Protein AF-A0A817LNI0-F1 (afdb_monomer_lite)

Secondary structure (DSSP, 8-state):
--SSSSTT-PBPTTT--BGGGGSHHHHHH---HHHHHHHHHHHHHTSS---HHHHHHHHHHHHHH-TT-GGG---PPPPPGGGS-HHHHHHHHHHHHHHHHHHHHHHHHHHHHHHSSS-------------------------S-------PPPPHHHHHHHHHHHHHHHHHTTS---------------------SS---------

Structure (mmCIF, N/CA/C/O backbone):
data_AF-A0A817LNI0-F1
#
_entry.id   AF-A0A817LNI0-F1
#
loop_
_atom_site.group_PDB
_atom_site.id
_atom_site.type_symbol
_atom_site.label_atom_id
_atom_site.label_alt_id
_atom_site.label_comp_id
_atom_site.label_asym_id
_atom_site.label_entity_id
_atom_site.label_seq_id
_atom_site.pdbx_PDB_ins_code
_atom_site.Cartn_x
_atom_site.Cartn_y
_atom_site.Cartn_z
_atom_site.occupancy
_atom_site.B_iso_or_equiv
_atom_site.auth_seq_id
_atom_site.auth_comp_id
_atom_site.auth_asym_id
_atom_site.auth_atom_id
_atom_site.pdbx_PDB_model_num
ATOM 1 N N . MET A 1 1 ? 37.918 -0.791 -27.742 1.00 42.22 1 MET A N 1
ATOM 2 C CA . MET A 1 1 ? 36.658 -0.099 -28.056 1.00 42.22 1 MET A CA 1
ATOM 3 C C . MET A 1 1 ? 35.613 -0.696 -27.128 1.00 42.22 1 MET A C 1
ATOM 5 O O . MET A 1 1 ? 35.350 -1.875 -27.287 1.00 42.22 1 MET A O 1
ATOM 9 N N . ASP A 1 2 ? 35.099 -0.073 -26.072 1.00 40.50 2 ASP A N 1
ATOM 10 C CA . ASP A 1 2 ? 35.194 1.297 -25.565 1.00 40.50 2 ASP A CA 1
ATOM 11 C C . ASP A 1 2 ? 34.887 1.264 -24.051 1.00 40.50 2 ASP A C 1
ATOM 13 O O . ASP A 1 2 ? 33.732 1.137 -23.662 1.00 40.50 2 ASP A O 1
ATOM 17 N N . ASP A 1 3 ? 35.902 1.396 -23.190 1.00 42.62 3 ASP A N 1
ATOM 18 C CA . ASP A 1 3 ? 35.734 1.505 -21.722 1.00 42.62 3 ASP A CA 1
ATOM 19 C C . ASP A 1 3 ? 35.534 2.967 -21.257 1.00 42.62 3 ASP A C 1
ATOM 21 O O . ASP A 1 3 ? 35.570 3.279 -20.068 1.00 42.62 3 ASP A O 1
ATOM 25 N N . ALA A 1 4 ? 35.330 3.901 -22.192 1.00 45.38 4 ALA A N 1
ATOM 26 C CA . ALA A 1 4 ? 35.325 5.340 -21.911 1.00 45.38 4 ALA A CA 1
ATOM 27 C C . ALA A 1 4 ? 33.930 5.938 -21.635 1.00 45.38 4 ALA A C 1
ATOM 29 O O . ALA A 1 4 ? 33.840 7.081 -21.191 1.00 45.38 4 ALA A O 1
ATOM 30 N N . THR A 1 5 ? 32.840 5.192 -21.845 1.00 51.12 5 THR A N 1
ATOM 31 C CA . THR A 1 5 ? 31.465 5.729 -21.726 1.00 51.12 5 THR A CA 1
ATOM 32 C C . THR A 1 5 ? 30.812 5.455 -20.361 1.00 51.12 5 THR A C 1
ATOM 34 O O . THR A 1 5 ? 29.686 5.877 -20.122 1.00 51.12 5 THR A O 1
ATOM 37 N N . ALA A 1 6 ? 31.502 4.779 -19.435 1.00 46.19 6 ALA A N 1
ATOM 38 C CA . ALA A 1 6 ? 30.959 4.449 -18.110 1.00 46.19 6 ALA A CA 1
ATOM 39 C C . ALA A 1 6 ? 31.168 5.554 -17.051 1.00 46.19 6 ALA A C 1
ATOM 41 O O . ALA A 1 6 ? 30.487 5.566 -16.031 1.00 46.19 6 ALA A O 1
ATOM 42 N N . ALA A 1 7 ? 32.084 6.501 -17.280 1.00 42.59 7 ALA A N 1
ATOM 43 C CA . ALA A 1 7 ? 32.492 7.485 -16.268 1.00 42.59 7 ALA A CA 1
ATOM 44 C C . ALA A 1 7 ? 31.661 8.787 -16.252 1.00 42.59 7 ALA A C 1
ATOM 46 O O . ALA A 1 7 ? 31.919 9.666 -15.432 1.00 42.59 7 ALA A O 1
ATOM 47 N N . LEU A 1 8 ? 30.661 8.917 -17.133 1.00 47.94 8 LEU A N 1
ATOM 48 C CA . LEU A 1 8 ? 29.756 10.075 -17.195 1.00 47.94 8 LEU A CA 1
ATOM 49 C C . LEU A 1 8 ? 28.280 9.676 -17.043 1.00 47.94 8 LEU A C 1
ATOM 51 O O . LEU A 1 8 ? 27.385 10.414 -17.443 1.00 47.94 8 LEU A O 1
ATOM 55 N N . ALA A 1 9 ? 28.000 8.499 -16.490 1.00 58.00 9 ALA A N 1
ATOM 56 C CA . ALA A 1 9 ? 26.651 8.156 -16.073 1.00 58.00 9 ALA A CA 1
ATOM 57 C C . ALA A 1 9 ? 26.515 8.584 -14.612 1.00 58.00 9 ALA A C 1
ATOM 59 O O . ALA A 1 9 ? 27.069 7.955 -13.718 1.00 58.00 9 ALA A O 1
ATOM 60 N N . GLY A 1 10 ? 25.828 9.696 -14.352 1.00 71.06 10 GLY A N 1
ATOM 61 C CA . GLY A 1 10 ? 25.371 9.961 -12.992 1.00 71.06 10 GLY A CA 1
ATOM 62 C C . GLY A 1 10 ? 24.452 8.813 -12.571 1.00 71.06 10 GLY A C 1
ATOM 63 O O . GLY A 1 10 ? 23.491 8.499 -13.273 1.00 71.06 10 GLY A O 1
ATOM 64 N N . ASN A 1 11 ? 24.774 8.147 -11.468 1.00 81.19 11 ASN A N 1
ATOM 65 C CA . ASN A 1 11 ? 23.886 7.179 -10.838 1.00 81.19 11 ASN A CA 1
ATOM 66 C C . ASN A 1 11 ? 23.094 7.876 -9.737 1.00 81.19 11 ASN A C 1
ATOM 68 O O . ASN A 1 11 ? 23.567 8.828 -9.109 1.00 81.19 11 ASN A O 1
ATOM 72 N N . THR A 1 12 ? 21.900 7.373 -9.466 1.00 82.69 12 THR A N 1
ATOM 73 C CA . THR A 1 12 ? 21.094 7.848 -8.345 1.00 82.69 12 THR A CA 1
ATOM 74 C C . THR A 1 12 ? 21.618 7.365 -6.999 1.00 82.69 12 THR A C 1
ATOM 76 O O . THR A 1 12 ? 22.241 6.305 -6.887 1.00 82.69 12 THR A O 1
ATOM 79 N N . LYS A 1 13 ? 21.391 8.147 -5.939 1.00 79.31 13 LYS A N 1
ATOM 80 C CA . LYS A 1 13 ? 21.993 7.873 -4.626 1.00 79.31 13 LYS A CA 1
ATOM 81 C C . LYS A 1 13 ? 21.326 6.706 -3.904 1.00 79.31 13 LYS A C 1
ATOM 83 O O . LYS A 1 13 ? 21.992 6.027 -3.127 1.00 79.31 13 LYS A O 1
ATOM 88 N N . LYS A 1 14 ? 20.023 6.486 -4.121 1.00 82.62 14 LYS A N 1
ATOM 89 C CA . LYS A 1 14 ? 19.237 5.498 -3.363 1.00 82.62 14 LYS A CA 1
ATOM 90 C C . LYS A 1 14 ? 19.334 4.095 -3.939 1.00 82.62 14 LYS A C 1
ATOM 92 O O . LYS A 1 14 ? 19.572 3.158 -3.181 1.00 82.62 14 LYS A O 1
ATOM 97 N N . TYR A 1 15 ? 19.143 3.942 -5.249 1.00 82.81 15 TYR A N 1
ATOM 98 C CA . TYR A 1 15 ? 19.118 2.622 -5.884 1.00 82.81 15 TYR A CA 1
ATOM 99 C C . TYR A 1 15 ? 20.258 2.388 -6.886 1.00 82.81 15 TYR A C 1
ATOM 101 O O . TYR A 1 15 ? 20.303 1.313 -7.481 1.00 82.81 15 TYR A O 1
ATOM 109 N N . ASN A 1 16 ? 21.193 3.339 -7.027 1.00 84.75 16 ASN A N 1
ATOM 110 C CA . ASN A 1 16 ? 22.334 3.273 -7.951 1.00 84.75 16 ASN A CA 1
ATOM 111 C C . ASN A 1 16 ? 21.906 3.023 -9.408 1.00 84.75 16 ASN A C 1
ATOM 113 O O . ASN A 1 16 ? 22.551 2.290 -10.152 1.00 84.75 16 ASN A O 1
ATOM 117 N N . ILE A 1 17 ? 20.797 3.625 -9.825 1.00 86.06 17 ILE A N 1
ATOM 118 C CA . ILE A 1 17 ? 20.263 3.439 -11.172 1.00 86.06 17 ILE A CA 1
ATOM 119 C C . ILE A 1 17 ? 20.964 4.432 -12.105 1.00 86.06 17 ILE A C 1
ATOM 121 O O . ILE A 1 17 ? 21.044 5.618 -11.768 1.00 86.06 17 ILE A O 1
ATOM 125 N N . PRO A 1 18 ? 21.490 3.985 -13.258 1.00 88.44 18 PRO A N 1
ATOM 126 C CA . PRO A 1 18 ? 22.044 4.889 -14.258 1.00 88.44 18 PRO A CA 1
ATOM 127 C C . PRO A 1 18 ? 20.983 5.859 -14.791 1.00 88.44 18 PRO A C 1
ATOM 129 O O . PRO A 1 18 ? 19.864 5.449 -15.100 1.00 88.44 18 PRO A O 1
ATOM 132 N N . LEU A 1 19 ? 21.346 7.130 -14.992 1.00 85.19 19 LEU A N 1
ATOM 133 C CA . LEU A 1 19 ? 20.453 8.141 -15.587 1.00 85.19 19 LEU A CA 1
ATOM 134 C C . LEU A 1 19 ? 19.869 7.727 -16.955 1.00 85.19 19 LEU A C 1
ATOM 136 O O . LEU A 1 19 ? 18.761 8.134 -17.292 1.00 85.19 19 LEU A O 1
ATOM 140 N N . SER A 1 20 ? 20.567 6.882 -17.718 1.00 86.62 20 SER A N 1
ATOM 141 C CA . SER A 1 20 ? 20.090 6.341 -19.000 1.00 86.62 20 SER A CA 1
ATOM 142 C C . SER A 1 20 ? 18.830 5.474 -18.873 1.00 86.62 20 SER A C 1
ATOM 144 O O . SER A 1 20 ? 18.058 5.368 -19.823 1.00 86.62 20 SER A O 1
ATOM 146 N N . HIS A 1 21 ? 18.575 4.875 -17.705 1.00 87.56 21 HIS A N 1
ATOM 147 C CA . HIS A 1 21 ? 17.385 4.046 -17.479 1.00 87.56 21 HIS A CA 1
ATOM 148 C C . HIS A 1 21 ? 16.114 4.883 -17.244 1.00 87.56 21 HIS A C 1
ATOM 150 O O . HIS A 1 21 ? 15.006 4.352 -17.267 1.00 87.56 21 HIS A O 1
ATOM 156 N N . PHE A 1 22 ? 16.250 6.203 -17.080 1.00 88.94 22 PHE A N 1
ATOM 157 C CA . PHE A 1 22 ? 15.125 7.138 -16.967 1.00 88.94 22 PHE A CA 1
ATOM 158 C C . PHE A 1 22 ? 14.648 7.657 -18.330 1.00 88.94 22 PHE A C 1
ATOM 160 O O . PHE A 1 22 ? 13.808 8.550 -18.409 1.00 88.94 22 PHE A O 1
ATOM 167 N N . GLU A 1 23 ? 15.153 7.107 -19.433 1.00 90.81 23 GLU A N 1
ATOM 168 C CA . GLU A 1 23 ? 14.670 7.451 -20.763 1.00 90.81 23 GLU A CA 1
ATOM 169 C C . GLU A 1 23 ? 13.357 6.732 -21.093 1.00 90.81 23 GLU A C 1
ATOM 171 O O . GLU A 1 23 ? 13.193 5.533 -20.871 1.00 90.81 23 GLU A O 1
ATOM 176 N N . HIS A 1 24 ? 12.437 7.445 -21.744 1.00 91.69 24 HIS A N 1
ATOM 177 C CA . HIS A 1 24 ? 11.140 6.915 -22.177 1.00 91.69 24 HIS A CA 1
ATOM 178 C C . HIS A 1 24 ? 11.255 5.602 -22.976 1.00 91.69 24 HIS A C 1
ATOM 180 O O . HIS A 1 24 ? 10.472 4.674 -22.786 1.00 91.69 24 HIS A O 1
ATOM 186 N N . LYS A 1 25 ? 12.263 5.502 -23.854 1.00 92.69 25 LYS A N 1
ATOM 187 C CA . LYS A 1 25 ? 12.522 4.305 -24.671 1.00 92.69 25 LYS A CA 1
ATOM 188 C C . LYS A 1 25 ? 12.953 3.105 -23.829 1.00 92.69 25 LY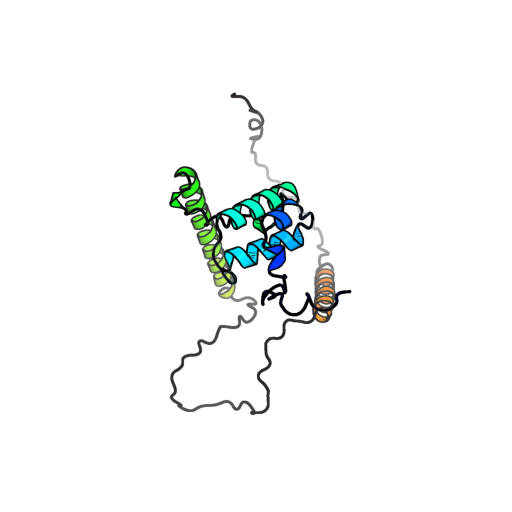S A C 1
ATOM 190 O O . LYS A 1 25 ? 12.598 1.976 -24.154 1.00 92.69 25 LYS A O 1
ATOM 195 N N . TYR A 1 26 ? 13.729 3.341 -22.774 1.00 92.19 26 TYR A N 1
ATOM 196 C CA . TYR A 1 26 ? 14.191 2.279 -21.891 1.00 92.19 26 TYR A CA 1
ATOM 197 C C . TYR A 1 26 ? 13.018 1.692 -21.106 1.00 92.19 26 TYR A C 1
ATOM 199 O O . TYR A 1 26 ? 12.810 0.482 -21.110 1.00 92.19 26 TYR A O 1
ATOM 207 N N . ILE A 1 27 ? 12.190 2.556 -20.519 1.00 92.50 27 ILE A N 1
ATOM 208 C CA . ILE A 1 27 ? 11.054 2.147 -19.686 1.00 92.50 27 ILE A CA 1
ATOM 209 C C . ILE A 1 27 ? 10.024 1.350 -20.499 1.00 92.50 27 ILE A C 1
ATOM 211 O O . ILE A 1 27 ? 9.525 0.336 -20.017 1.00 92.50 27 ILE A O 1
ATOM 215 N N . GLN A 1 28 ? 9.763 1.737 -21.754 1.00 91.12 28 GLN A N 1
ATOM 216 C CA . GLN A 1 28 ? 8.882 0.977 -22.652 1.00 91.12 28 GLN A CA 1
ATOM 217 C C . GLN A 1 28 ? 9.367 -0.459 -22.900 1.00 91.12 28 GLN A C 1
ATOM 219 O O . GLN A 1 28 ? 8.559 -1.385 -22.947 1.00 91.12 28 GLN A O 1
ATOM 224 N N . ASN A 1 29 ? 10.681 -0.649 -23.038 1.00 91.94 29 ASN A N 1
ATOM 225 C CA . ASN A 1 29 ? 11.283 -1.952 -23.330 1.00 91.94 29 ASN A CA 1
ATOM 226 C C . ASN A 1 29 ? 11.639 -2.751 -22.066 1.00 91.94 29 ASN A C 1
ATOM 228 O O . ASN A 1 29 ? 11.943 -3.942 -22.151 1.00 91.94 29 ASN A O 1
ATOM 232 N N . CYS A 1 30 ? 11.605 -2.124 -20.890 1.00 89.56 30 CYS A N 1
ATOM 233 C CA . CYS A 1 30 ? 11.948 -2.779 -19.639 1.00 89.56 30 CYS A CA 1
ATOM 234 C C . CYS A 1 30 ? 10.947 -3.906 -19.334 1.00 89.56 30 CYS A C 1
ATOM 236 O O . CYS A 1 30 ? 9.733 -3.777 -19.540 1.00 89.56 30 CYS A O 1
ATOM 238 N N . THR A 1 31 ? 11.477 -5.043 -18.881 1.00 90.69 31 THR A N 1
ATOM 239 C CA . THR A 1 31 ? 10.702 -6.237 -18.498 1.00 90.69 31 THR A CA 1
ATOM 240 C C . THR A 1 31 ? 10.896 -6.605 -17.025 1.00 90.69 31 THR A C 1
ATOM 242 O O . THR A 1 31 ? 10.170 -7.453 -16.508 1.00 90.69 31 THR A O 1
ATOM 245 N N . ASP A 1 32 ? 11.846 -5.972 -16.326 1.00 91.56 32 ASP A N 1
ATOM 246 C CA . ASP A 1 32 ? 12.063 -6.209 -14.902 1.00 91.56 32 ASP A CA 1
ATOM 247 C C . ASP A 1 32 ? 11.132 -5.325 -14.060 1.00 91.56 32 ASP A C 1
ATOM 249 O O . ASP A 1 32 ? 11.309 -4.113 -13.926 1.00 91.56 32 ASP A O 1
ATOM 253 N N . GLY A 1 33 ? 10.134 -5.956 -13.440 1.00 90.06 33 GLY A N 1
ATOM 254 C CA . GLY A 1 33 ? 9.201 -5.265 -12.556 1.00 90.06 33 GLY A CA 1
ATOM 255 C C . GLY A 1 33 ? 9.874 -4.643 -11.328 1.00 90.06 33 GLY A C 1
ATOM 256 O O . GLY A 1 33 ? 9.413 -3.612 -10.848 1.00 90.06 33 GLY A O 1
ATOM 257 N N . LYS A 1 34 ? 10.969 -5.219 -10.808 1.00 90.56 34 LYS A N 1
ATOM 258 C CA . LYS A 1 34 ? 11.659 -4.656 -9.631 1.00 90.56 34 LYS A CA 1
ATOM 259 C C . LYS A 1 34 ? 12.425 -3.389 -9.980 1.00 90.56 34 LYS A C 1
ATOM 261 O O . LYS A 1 34 ? 12.482 -2.472 -9.164 1.00 90.56 34 LYS A O 1
ATOM 266 N N . GLU A 1 35 ? 13.024 -3.348 -11.162 1.00 91.31 35 GLU A N 1
ATOM 267 C CA . GLU A 1 35 ? 13.730 -2.172 -11.653 1.00 91.31 35 GLU A CA 1
ATOM 268 C C . GLU A 1 35 ? 12.762 -1.008 -11.879 1.00 91.31 35 GLU A C 1
ATOM 270 O O . GLU A 1 35 ? 12.985 0.078 -11.346 1.00 91.31 35 GLU A O 1
ATOM 275 N N . LEU A 1 36 ? 11.631 -1.261 -12.543 1.00 92.88 36 LEU A N 1
ATOM 276 C CA . LEU A 1 36 ? 10.583 -0.258 -12.740 1.00 92.88 36 LEU A CA 1
ATOM 277 C C . LEU A 1 36 ? 10.044 0.302 -11.417 1.00 92.88 36 LEU A C 1
ATOM 279 O O . LEU A 1 36 ? 9.878 1.514 -11.285 1.00 92.88 36 LEU A O 1
ATOM 283 N N . GLU A 1 37 ? 9.827 -0.550 -10.406 1.00 92.50 37 GLU A N 1
ATOM 284 C CA . GLU A 1 37 ? 9.420 -0.097 -9.069 1.00 92.50 37 GLU A CA 1
ATOM 285 C C . GLU A 1 37 ? 10.450 0.857 -8.439 1.00 92.50 37 GLU A C 1
ATOM 287 O O . GLU A 1 37 ? 10.068 1.795 -7.736 1.00 92.50 37 GLU A O 1
ATOM 292 N N . ARG A 1 38 ? 11.752 0.638 -8.666 1.00 92.12 38 ARG A N 1
ATOM 293 C CA . ARG A 1 38 ? 12.805 1.526 -8.149 1.00 92.12 38 ARG A CA 1
ATOM 294 C C . ARG A 1 38 ? 12.870 2.835 -8.932 1.00 92.12 38 ARG A C 1
ATOM 296 O O . ARG A 1 38 ? 12.921 3.885 -8.299 1.00 92.12 38 ARG A O 1
ATOM 303 N N . ILE A 1 39 ? 12.789 2.774 -10.264 1.00 91.44 39 ILE A N 1
ATOM 304 C CA . ILE A 1 39 ? 12.729 3.955 -11.140 1.00 91.44 39 ILE A CA 1
ATOM 305 C C . ILE A 1 39 ? 11.571 4.860 -10.709 1.00 91.44 39 ILE A C 1
ATOM 307 O O . ILE A 1 39 ? 11.770 6.045 -10.450 1.00 91.44 39 ILE A O 1
ATOM 311 N N . TYR A 1 40 ? 10.374 4.297 -10.534 1.00 92.12 40 TYR A N 1
ATOM 312 C CA . TYR A 1 40 ? 9.200 5.059 -10.113 1.00 92.12 40 TYR A CA 1
ATOM 313 C C . TYR A 1 40 ? 9.371 5.709 -8.729 1.00 92.12 40 TYR A C 1
ATOM 315 O O . TYR A 1 40 ? 9.016 6.872 -8.535 1.00 92.12 40 TYR A O 1
ATOM 323 N N . LYS A 1 41 ? 9.978 5.003 -7.762 1.00 90.81 41 LYS A N 1
ATOM 324 C CA . LYS A 1 41 ? 10.278 5.573 -6.435 1.00 90.81 41 LYS A CA 1
ATOM 325 C C . LYS A 1 41 ? 11.249 6.747 -6.506 1.00 90.81 41 LYS A C 1
ATOM 327 O O . LYS A 1 41 ? 11.119 7.680 -5.714 1.00 90.81 41 LYS A O 1
ATOM 332 N N . GLU A 1 42 ? 12.222 6.710 -7.411 1.00 91.06 42 GLU A N 1
ATOM 333 C CA . GLU A 1 42 ? 13.154 7.826 -7.583 1.00 91.06 42 GLU A CA 1
ATOM 334 C C . GLU A 1 42 ? 12.495 9.025 -8.252 1.00 91.06 42 GLU A C 1
ATOM 336 O O . GLU A 1 42 ? 12.697 10.142 -7.767 1.00 91.06 42 GLU A O 1
ATOM 341 N N . LEU A 1 43 ? 11.633 8.788 -9.248 1.00 90.44 43 LEU A N 1
ATOM 342 C CA . LEU A 1 43 ? 10.816 9.829 -9.874 1.00 90.44 43 LEU A CA 1
ATOM 343 C C . LEU A 1 43 ? 9.915 10.537 -8.850 1.00 90.44 43 LEU A C 1
ATOM 345 O O . LEU A 1 43 ? 9.993 11.757 -8.733 1.00 90.44 43 LEU A O 1
ATOM 349 N N . ILE A 1 44 ? 9.165 9.796 -8.016 1.00 89.19 44 ILE A N 1
ATOM 350 C CA . ILE A 1 44 ? 8.352 10.405 -6.938 1.00 89.19 44 ILE A CA 1
ATOM 351 C C . ILE A 1 44 ? 9.224 11.178 -5.951 1.00 89.19 44 ILE A C 1
ATOM 353 O O . ILE A 1 44 ? 8.836 12.235 -5.456 1.00 89.19 44 ILE A O 1
ATOM 357 N N . SER A 1 45 ? 10.399 10.641 -5.618 1.00 87.62 45 SER A N 1
ATOM 358 C CA . SER A 1 45 ? 11.275 11.303 -4.655 1.00 87.62 45 SER A CA 1
ATOM 359 C C . SER A 1 45 ? 11.859 12.621 -5.169 1.00 87.62 45 SER A C 1
ATOM 361 O O . SER A 1 45 ? 12.434 13.363 -4.373 1.00 87.62 45 SER A O 1
ATOM 363 N N . GLY A 1 46 ? 11.717 12.907 -6.469 1.00 84.94 46 GLY A N 1
ATOM 364 C CA . GLY A 1 46 ? 12.144 14.153 -7.092 1.00 84.94 46 GLY A CA 1
ATOM 365 C C . GLY A 1 46 ? 13.659 14.341 -7.128 1.00 84.94 46 GLY A C 1
ATOM 366 O O . GLY A 1 46 ? 14.117 15.463 -7.317 1.00 84.94 46 GLY A O 1
ATOM 367 N N . GLU A 1 47 ? 14.452 13.276 -6.948 1.00 80.50 47 GLU A N 1
ATOM 368 C CA . GLU A 1 47 ? 15.921 13.365 -6.899 1.00 80.50 47 GLU A CA 1
ATOM 369 C C . GLU A 1 47 ? 16.518 13.841 -8.235 1.00 80.50 47 GLU A C 1
ATOM 371 O O . GLU A 1 47 ? 17.508 14.569 -8.247 1.00 80.50 47 GLU A O 1
ATOM 376 N N . ILE A 1 48 ? 15.884 13.468 -9.349 1.00 79.69 48 ILE A N 1
ATOM 377 C CA . ILE A 1 48 ? 16.291 13.823 -10.720 1.00 79.69 48 ILE A CA 1
ATOM 378 C C . ILE A 1 48 ? 15.454 15.005 -11.258 1.00 79.69 48 ILE A C 1
ATOM 380 O O . ILE A 1 48 ? 15.798 15.617 -12.266 1.00 79.69 48 ILE A O 1
ATOM 384 N N . GLY A 1 49 ? 14.359 15.348 -10.575 1.00 84.38 49 GLY A N 1
ATOM 385 C CA . GLY A 1 49 ? 13.320 16.268 -11.043 1.00 84.38 49 GLY A CA 1
ATOM 386 C C . GLY A 1 49 ? 11.950 15.591 -11.135 1.00 84.38 49 GLY A C 1
ATOM 387 O O . GLY A 1 49 ? 11.838 14.379 -10.965 1.00 84.38 49 GLY A O 1
ATOM 388 N N . SER A 1 50 ? 10.903 16.384 -11.378 1.00 86.19 50 SER A N 1
ATOM 389 C CA . SER A 1 50 ? 9.532 15.885 -11.551 1.00 86.19 50 SER A CA 1
ATOM 390 C C . SER A 1 50 ? 9.195 15.778 -13.035 1.00 86.19 50 SER A C 1
ATOM 392 O O . SER A 1 50 ? 9.304 16.757 -13.777 1.00 86.19 50 SER A O 1
ATOM 394 N N . PHE A 1 51 ? 8.782 14.584 -13.459 1.00 91.12 51 PHE A N 1
ATOM 395 C CA . PHE A 1 51 ? 8.470 14.271 -14.851 1.00 91.12 51 PHE A CA 1
ATOM 396 C C . PHE A 1 51 ? 7.145 13.500 -14.908 1.00 91.12 51 PHE A C 1
ATOM 398 O O . PHE A 1 51 ? 7.151 12.273 -15.027 1.00 91.12 51 PHE A O 1
ATOM 405 N N . PRO A 1 52 ? 5.991 14.192 -14.872 1.00 90.88 52 PRO A N 1
ATOM 406 C CA . PRO A 1 52 ? 4.692 13.537 -14.699 1.00 90.88 52 PRO A CA 1
ATOM 407 C C . PRO A 1 52 ? 4.356 12.554 -15.830 1.00 90.88 52 PRO A C 1
ATOM 409 O O . PRO A 1 52 ? 3.755 11.511 -15.588 1.00 90.88 52 PRO A O 1
ATOM 412 N N . ALA A 1 53 ? 4.788 12.836 -17.064 1.00 91.69 53 ALA A N 1
ATOM 413 C CA . ALA A 1 53 ? 4.589 11.930 -18.196 1.00 91.69 53 ALA A CA 1
ATOM 414 C C . ALA A 1 53 ? 5.388 10.619 -18.056 1.00 91.69 53 ALA A C 1
ATOM 416 O O . ALA A 1 53 ? 4.914 9.551 -18.434 1.00 91.69 53 ALA A O 1
ATOM 417 N N . LEU A 1 54 ? 6.597 10.692 -17.492 1.00 92.19 54 LEU A N 1
ATOM 418 C CA . LEU A 1 54 ? 7.460 9.530 -17.285 1.00 92.19 54 LEU A CA 1
ATOM 419 C C . LEU A 1 54 ? 6.990 8.693 -16.084 1.00 92.19 54 LEU A C 1
ATOM 421 O O . LEU A 1 54 ? 7.028 7.463 -16.117 1.00 92.19 54 LEU A O 1
ATOM 425 N N . GLU A 1 55 ? 6.489 9.359 -15.044 1.00 92.75 55 GLU A N 1
ATOM 426 C CA . GLU A 1 55 ? 5.838 8.731 -13.890 1.00 92.75 55 GLU A CA 1
ATOM 427 C C . GLU A 1 55 ? 4.584 7.941 -14.294 1.00 92.75 55 GLU A C 1
ATOM 429 O O . GLU A 1 55 ? 4.385 6.818 -13.840 1.00 92.75 55 GLU A O 1
ATOM 434 N N . GLN A 1 56 ? 3.751 8.487 -15.183 1.00 93.44 56 GLN A N 1
ATOM 435 C CA . GLN A 1 56 ? 2.578 7.772 -15.696 1.00 93.44 56 GLN A CA 1
ATOM 436 C C . GLN A 1 56 ? 2.976 6.564 -16.544 1.00 93.44 56 GLN A C 1
ATOM 438 O O . GLN A 1 56 ? 2.484 5.465 -16.309 1.00 93.44 56 GLN A O 1
ATOM 443 N N . LEU A 1 57 ? 3.934 6.731 -17.460 1.00 94.50 57 LEU A N 1
ATOM 444 C CA . LEU A 1 57 ? 4.398 5.624 -18.295 1.00 94.50 57 LEU A CA 1
ATOM 445 C C . LEU A 1 57 ? 4.987 4.482 -17.458 1.00 94.50 57 LEU A C 1
ATOM 447 O O . LEU A 1 57 ? 4.715 3.311 -17.720 1.00 94.50 57 LEU A O 1
ATOM 451 N N . THR A 1 58 ? 5.787 4.808 -16.439 1.00 93.56 58 THR A N 1
ATOM 452 C CA . THR A 1 58 ? 6.328 3.797 -15.518 1.00 93.56 58 THR A CA 1
ATOM 453 C C . THR A 1 58 ? 5.222 3.065 -14.766 1.00 93.56 58 THR A C 1
ATOM 455 O O . THR A 1 58 ?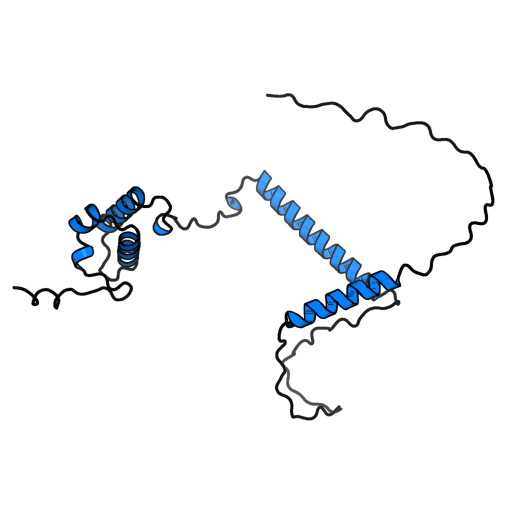 5.295 1.843 -14.658 1.00 93.56 58 THR A O 1
ATOM 458 N N . LEU A 1 59 ? 4.185 3.765 -14.295 1.00 92.75 59 LEU A N 1
ATOM 459 C CA . LEU A 1 59 ? 3.023 3.139 -13.658 1.00 92.75 59 LEU A CA 1
ATOM 460 C C . LEU A 1 59 ? 2.277 2.189 -14.595 1.00 92.75 59 LEU A C 1
ATOM 462 O O . LEU A 1 59 ? 2.041 1.044 -14.209 1.00 92.75 59 LEU A O 1
ATOM 466 N N . ASP A 1 60 ? 1.958 2.633 -15.811 1.00 93.69 60 ASP A N 1
ATOM 467 C CA . ASP A 1 60 ? 1.262 1.818 -16.812 1.00 93.69 60 ASP A CA 1
ATOM 468 C C . ASP A 1 60 ? 2.070 0.548 -17.118 1.00 93.69 60 ASP A C 1
ATOM 470 O O . ASP A 1 60 ? 1.550 -0.569 -17.117 1.00 93.69 60 ASP A O 1
ATOM 474 N N . ARG A 1 61 ? 3.394 0.687 -17.256 1.00 93.75 61 ARG A N 1
ATOM 475 C CA . ARG A 1 61 ? 4.277 -0.456 -17.497 1.00 93.75 61 ARG A CA 1
ATOM 476 C C . ARG A 1 61 ? 4.362 -1.412 -16.303 1.00 93.75 61 ARG A C 1
ATOM 478 O O . ARG A 1 61 ? 4.414 -2.629 -16.488 1.00 93.75 61 ARG A O 1
ATOM 485 N N . ILE A 1 62 ? 4.377 -0.886 -15.076 1.00 94.06 62 ILE A N 1
ATOM 486 C CA . ILE A 1 62 ? 4.324 -1.702 -13.853 1.00 94.06 62 ILE A CA 1
ATOM 487 C C . ILE A 1 62 ? 2.989 -2.451 -13.776 1.00 94.06 62 ILE A C 1
ATOM 489 O O . ILE A 1 62 ? 2.982 -3.608 -13.357 1.00 94.06 62 ILE A O 1
ATOM 493 N N . GLN A 1 63 ? 1.882 -1.835 -14.194 1.00 92.94 63 GLN A N 1
ATOM 494 C CA . GLN A 1 63 ? 0.570 -2.477 -14.247 1.00 92.94 63 GLN A CA 1
ATOM 495 C C . GLN A 1 63 ? 0.553 -3.670 -15.210 1.00 92.94 63 GLN A C 1
ATOM 497 O O . GLN A 1 63 ? 0.034 -4.723 -14.836 1.00 92.94 63 GLN A O 1
ATOM 502 N N . ASP A 1 64 ? 1.183 -3.545 -16.380 1.00 92.44 64 ASP A N 1
ATOM 503 C CA . ASP A 1 64 ? 1.281 -4.631 -17.363 1.00 92.44 64 ASP A CA 1
ATOM 504 C C . ASP A 1 64 ? 2.130 -5.812 -16.871 1.00 92.44 64 ASP A C 1
ATOM 506 O O . ASP A 1 64 ? 1.764 -6.973 -17.051 1.00 92.44 64 ASP A O 1
ATOM 510 N N . ILE A 1 65 ? 3.288 -5.536 -16.259 1.00 92.19 65 ILE A N 1
ATOM 511 C CA . ILE A 1 65 ? 4.241 -6.583 -15.850 1.00 92.19 65 ILE A CA 1
ATOM 512 C C . ILE A 1 65 ? 3.859 -7.189 -14.497 1.00 92.19 65 ILE A C 1
ATOM 514 O O . ILE A 1 65 ? 3.969 -8.399 -14.289 1.00 92.19 65 ILE A O 1
ATOM 518 N N . LYS A 1 66 ? 3.467 -6.348 -13.537 1.00 90.00 66 LYS A N 1
ATOM 519 C CA . LYS A 1 66 ? 3.246 -6.731 -12.141 1.00 90.00 66 LYS A CA 1
ATOM 520 C C . LYS A 1 66 ? 2.023 -6.003 -11.560 1.00 90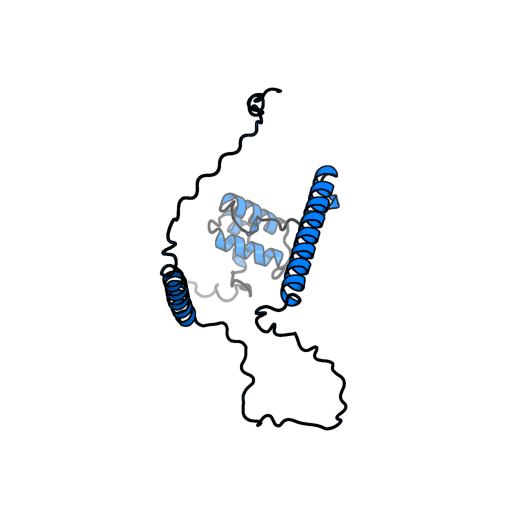.00 66 LYS A C 1
ATOM 522 O O . LYS A 1 66 ? 2.176 -5.104 -10.722 1.00 90.00 66 LYS A O 1
ATOM 527 N N . PRO A 1 67 ? 0.803 -6.466 -11.893 1.00 88.25 67 PRO A N 1
ATOM 528 C CA . PRO A 1 67 ? -0.440 -5.836 -11.438 1.00 88.25 67 PRO A CA 1
ATOM 529 C C . PRO A 1 67 ? -0.604 -5.856 -9.909 1.00 88.25 67 PRO A C 1
ATOM 531 O O . PRO A 1 67 ? -1.237 -4.979 -9.334 1.00 88.25 67 PRO A O 1
ATOM 534 N N . ASN A 1 68 ? 0.019 -6.821 -9.224 1.00 85.62 68 ASN A N 1
ATOM 535 C CA . ASN A 1 68 ? -0.036 -6.961 -7.763 1.00 85.62 68 ASN A CA 1
ATOM 536 C C . ASN A 1 68 ? 1.111 -6.242 -7.023 1.00 85.62 68 ASN A C 1
ATOM 538 O O . ASN A 1 68 ? 1.359 -6.520 -5.843 1.00 85.62 68 ASN A O 1
ATOM 542 N N . SER A 1 69 ? 1.865 -5.370 -7.701 1.00 86.56 69 SER A N 1
ATOM 543 C CA . SER A 1 69 ? 2.968 -4.625 -7.084 1.00 86.56 69 SER A CA 1
ATOM 544 C C . SER A 1 69 ? 2.476 -3.690 -5.972 1.00 86.56 69 SER A C 1
ATOM 546 O O . SER A 1 69 ? 1.370 -3.152 -6.011 1.00 86.56 69 SER A O 1
ATOM 548 N N . GLN A 1 70 ? 3.310 -3.496 -4.944 1.00 84.88 70 GLN A N 1
ATOM 549 C CA . GLN A 1 70 ? 2.997 -2.561 -3.856 1.00 84.88 70 GLN A CA 1
ATOM 550 C C . GLN A 1 70 ? 2.931 -1.117 -4.354 1.00 84.88 70 GLN A C 1
ATOM 552 O O . GLN A 1 70 ? 2.154 -0.334 -3.832 1.00 84.88 70 GLN A O 1
ATOM 557 N N . THR A 1 71 ? 3.704 -0.793 -5.386 1.00 86.25 71 THR A N 1
ATOM 558 C CA . THR A 1 71 ? 3.769 0.536 -5.994 1.00 86.25 71 THR A CA 1
ATOM 559 C C . THR A 1 71 ? 2.430 1.014 -6.559 1.00 86.25 71 THR A C 1
ATOM 561 O O . THR A 1 71 ? 2.144 2.204 -6.518 1.00 86.25 71 THR A O 1
ATOM 564 N N . LEU A 1 72 ? 1.588 0.096 -7.043 1.00 87.00 72 LEU A N 1
ATOM 565 C CA . LEU A 1 72 ? 0.251 0.423 -7.550 1.00 87.00 72 LEU A CA 1
ATOM 566 C C . LEU A 1 72 ? -0.790 0.588 -6.435 1.00 87.00 72 LEU A C 1
ATOM 568 O O . LEU A 1 72 ? -1.906 1.051 -6.687 1.00 87.00 72 LEU A O 1
ATOM 572 N N . ARG A 1 73 ? -0.459 0.206 -5.195 1.00 89.50 73 ARG A N 1
ATOM 573 C CA . ARG A 1 73 ? -1.363 0.380 -4.059 1.00 89.50 73 ARG A CA 1
ATOM 574 C C . ARG A 1 73 ? -1.370 1.855 -3.698 1.00 89.50 73 ARG A C 1
ATOM 576 O O . ARG A 1 73 ? -0.379 2.396 -3.223 1.00 89.50 73 ARG A O 1
ATOM 583 N N . LYS A 1 74 ? -2.505 2.502 -3.932 1.00 80.94 74 LYS A N 1
ATOM 584 C CA . LYS A 1 74 ? -2.732 3.863 -3.458 1.00 80.94 74 LYS A CA 1
ATOM 585 C C . LYS A 1 74 ? -2.978 3.799 -1.959 1.00 80.94 74 LYS A C 1
ATOM 587 O O . LYS A 1 74 ? -3.859 3.055 -1.523 1.00 80.94 74 LYS A O 1
ATOM 592 N N . ASP A 1 75 ? -2.235 4.594 -1.199 1.00 76.25 75 ASP A N 1
ATOM 593 C CA . ASP A 1 75 ? -2.520 4.820 0.212 1.00 76.25 75 ASP A CA 1
ATOM 594 C C . ASP A 1 75 ? -3.891 5.493 0.311 1.00 76.25 75 ASP A C 1
ATOM 596 O O . ASP A 1 75 ? -4.054 6.697 0.103 1.00 76.25 75 ASP A O 1
ATOM 600 N N . LYS A 1 76 ? -4.925 4.681 0.542 1.00 80.38 76 LYS A N 1
ATOM 601 C CA . LYS A 1 76 ? -6.271 5.184 0.776 1.00 80.38 76 LYS A CA 1
ATOM 602 C C . LYS A 1 76 ? -6.298 5.716 2.201 1.00 80.38 76 LYS A C 1
ATOM 604 O O . LYS A 1 76 ? -6.071 4.961 3.145 1.00 80.38 76 LYS A O 1
ATOM 609 N N . VAL A 1 77 ? -6.586 7.007 2.346 1.00 81.94 77 VAL A N 1
ATOM 610 C CA . VAL A 1 77 ? -6.832 7.610 3.660 1.00 81.94 77 VAL A CA 1
ATOM 611 C C . VAL A 1 77 ? -7.915 6.782 4.364 1.00 81.94 77 VAL A C 1
ATOM 613 O O . VAL A 1 77 ? -8.909 6.434 3.710 1.00 81.94 77 VAL A O 1
ATOM 616 N N . PRO A 1 78 ? -7.734 6.429 5.652 1.00 81.06 78 PRO A N 1
ATOM 617 C CA . PRO A 1 78 ? -8.772 5.756 6.418 1.00 81.06 78 PRO A CA 1
ATOM 618 C C . PRO A 1 78 ? -10.103 6.483 6.239 1.00 81.06 78 PRO A C 1
ATOM 620 O O . PRO A 1 78 ? -10.152 7.712 6.309 1.00 81.06 78 PRO A O 1
ATOM 623 N N . LEU A 1 79 ? -11.169 5.732 5.957 1.00 82.56 79 LEU A N 1
ATOM 624 C CA . LEU A 1 79 ? -12.495 6.331 5.879 1.00 82.56 79 LEU A CA 1
ATOM 625 C C . LEU A 1 79 ? -12.834 6.914 7.251 1.00 82.56 79 LEU A C 1
ATOM 627 O O . LEU A 1 79 ? -12.728 6.221 8.264 1.00 82.56 79 LEU A O 1
ATOM 631 N N . ASP A 1 80 ? -13.232 8.181 7.271 1.00 87.19 80 ASP A N 1
ATOM 632 C CA . ASP A 1 80 ? -13.740 8.802 8.485 1.00 87.19 80 ASP A CA 1
ATOM 633 C C . ASP A 1 80 ? -15.087 8.173 8.869 1.00 87.19 80 ASP A C 1
ATOM 635 O O . ASP A 1 80 ? -15.850 7.722 8.012 1.00 87.19 80 ASP A O 1
ATOM 639 N N . LYS A 1 81 ? -15.417 8.181 10.163 1.00 85.50 81 LYS A N 1
ATOM 640 C CA . LYS A 1 81 ? -16.685 7.645 10.678 1.00 85.50 81 LYS A CA 1
ATOM 641 C C . LYS A 1 81 ? -17.896 8.312 10.018 1.00 85.50 81 LYS A C 1
ATOM 643 O O . LYS A 1 81 ? -18.947 7.692 9.902 1.00 85.50 81 LYS A O 1
ATOM 648 N N . SER A 1 82 ? -17.759 9.562 9.573 1.00 84.75 82 SER A N 1
ATOM 649 C CA . SER A 1 82 ? -18.801 10.289 8.842 1.00 84.75 82 SER A CA 1
ATOM 650 C C . SER A 1 82 ? -19.142 9.687 7.473 1.00 84.75 82 SER A C 1
ATOM 652 O O . SER A 1 82 ? -20.248 9.915 6.989 1.00 84.75 82 SER A O 1
ATOM 654 N N . ALA A 1 83 ? -18.236 8.904 6.877 1.00 86.94 83 ALA A N 1
ATOM 655 C CA . ALA A 1 83 ? -18.437 8.250 5.587 1.00 86.94 83 ALA A CA 1
ATOM 656 C C . ALA A 1 83 ? -19.261 6.953 5.676 1.00 86.94 83 ALA A C 1
ATOM 658 O O . ALA A 1 83 ? -19.666 6.429 4.640 1.00 86.94 83 ALA A O 1
ATOM 659 N N . LEU A 1 84 ? -19.502 6.429 6.884 1.00 87.69 84 LEU A N 1
ATOM 660 C CA . LEU A 1 84 ? -20.374 5.273 7.095 1.00 87.69 84 LEU A CA 1
ATOM 661 C C . LEU A 1 84 ? -21.853 5.708 7.146 1.00 87.69 84 LEU A C 1
ATOM 663 O O . LEU A 1 84 ? -22.155 6.813 7.616 1.00 87.69 84 LEU A O 1
ATOM 667 N N . PRO A 1 85 ? -22.793 4.848 6.713 1.00 91.94 85 PRO A N 1
ATOM 668 C CA . PRO A 1 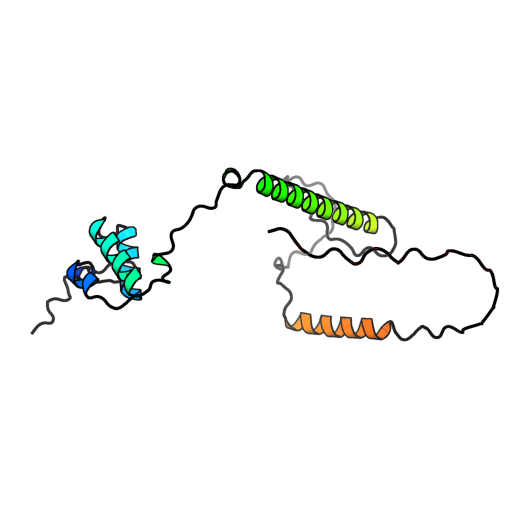85 ? -24.222 5.097 6.873 1.00 91.94 85 PRO A CA 1
ATOM 669 C C . PRO A 1 85 ? -24.604 5.177 8.359 1.00 91.94 85 PRO A C 1
ATOM 671 O O . PRO A 1 85 ? -23.931 4.624 9.230 1.00 91.94 85 PRO A O 1
ATOM 674 N N . ASN A 1 86 ? -25.687 5.899 8.661 1.00 91.69 86 ASN A N 1
ATOM 675 C CA . ASN A 1 86 ? -26.062 6.213 10.044 1.00 91.69 86 ASN A CA 1
ATOM 676 C C . ASN A 1 86 ? -26.329 4.953 10.888 1.00 91.69 86 ASN A C 1
ATOM 678 O O . ASN A 1 86 ? -25.902 4.886 12.038 1.00 91.69 86 ASN A O 1
ATOM 682 N N . ASP A 1 87 ? -26.954 3.942 10.286 1.00 91.81 87 ASP A N 1
ATOM 683 C CA . ASP A 1 87 ? -27.300 2.688 10.958 1.00 91.81 87 ASP A CA 1
ATOM 684 C C . ASP A 1 87 ? -26.041 1.916 11.389 1.00 91.81 87 ASP A C 1
ATOM 686 O O . ASP A 1 87 ? -25.910 1.533 12.551 1.00 91.81 87 ASP A O 1
ATOM 690 N N . GLU A 1 88 ? -25.058 1.768 10.493 1.00 93.00 88 GLU A N 1
ATOM 691 C CA . GLU A 1 88 ? -23.775 1.117 10.804 1.00 93.00 88 GLU A CA 1
ATOM 692 C C . GLU A 1 88 ? -22.967 1.914 11.836 1.00 93.00 88 GLU A C 1
ATOM 694 O O . GLU A 1 88 ? -22.327 1.341 12.721 1.00 93.00 88 GLU A O 1
ATOM 699 N N . ARG A 1 89 ? -23.015 3.253 11.772 1.00 93.81 89 ARG A N 1
ATOM 700 C CA . ARG A 1 89 ? -22.359 4.117 12.766 1.00 93.81 89 ARG A CA 1
ATOM 701 C C . ARG A 1 89 ? -22.929 3.901 14.160 1.00 93.81 89 ARG A C 1
ATOM 703 O O . ARG A 1 89 ? -22.158 3.855 15.118 1.00 93.81 89 ARG A O 1
ATOM 710 N N . GLN A 1 90 ? -24.250 3.790 14.269 1.00 93.69 90 GLN A N 1
ATOM 711 C CA . GLN A 1 90 ? -24.920 3.570 15.542 1.00 93.69 90 GLN A CA 1
ATOM 712 C C . GLN A 1 90 ? -24.627 2.170 16.090 1.00 93.69 90 GLN A C 1
ATOM 714 O O . GLN A 1 90 ? -24.279 2.047 17.261 1.00 93.69 90 GLN A O 1
ATOM 719 N N . GLN A 1 91 ? -24.653 1.140 15.239 1.00 94.81 91 GLN A N 1
ATOM 720 C CA . GLN A 1 91 ? -24.267 -0.222 15.627 1.00 94.81 91 GLN A CA 1
ATOM 721 C C . GLN A 1 91 ? -22.838 -0.283 16.180 1.00 94.81 91 GLN A C 1
ATOM 723 O O . GLN A 1 91 ? -22.606 -0.896 17.221 1.00 94.81 91 GLN A O 1
ATOM 728 N N . LEU A 1 92 ? -21.885 0.392 15.528 1.00 93.75 92 LEU A N 1
ATOM 729 C CA . LEU A 1 92 ? -20.508 0.479 16.018 1.00 93.75 92 LEU A CA 1
ATOM 730 C C . LEU A 1 92 ? -20.420 1.194 17.368 1.00 93.75 92 LEU A C 1
ATOM 732 O O . LEU A 1 92 ? -19.697 0.738 18.252 1.00 93.75 92 LEU A O 1
ATOM 736 N N . ASP A 1 93 ? -21.147 2.300 17.537 1.00 94.31 93 ASP A N 1
ATOM 737 C CA . ASP A 1 93 ? -21.162 3.048 18.794 1.00 94.31 93 ASP A CA 1
ATOM 738 C C . ASP A 1 93 ? -21.753 2.240 19.943 1.00 94.31 93 ASP A C 1
ATOM 740 O O . ASP A 1 93 ? -21.227 2.277 21.056 1.00 94.31 93 ASP A O 1
ATOM 744 N N . ASP A 1 94 ? -22.831 1.510 19.687 1.00 95.12 94 ASP A N 1
ATOM 745 C CA . ASP A 1 94 ? -23.498 0.707 20.700 1.00 95.12 94 ASP A CA 1
ATOM 746 C C . ASP A 1 94 ? -22.662 -0.527 21.061 1.00 95.12 94 ASP A C 1
ATOM 748 O O . ASP A 1 94 ? -22.464 -0.790 22.248 1.00 95.12 94 ASP A O 1
ATOM 752 N N . PHE A 1 95 ? -22.029 -1.178 20.079 1.00 95.19 95 PHE A N 1
ATOM 753 C CA . PHE A 1 95 ? -21.042 -2.235 20.320 1.00 95.19 95 PHE A CA 1
ATOM 754 C C . PHE A 1 95 ? -19.851 -1.744 21.161 1.00 95.19 95 PHE A C 1
ATOM 756 O O . PHE A 1 95 ? -19.450 -2.389 22.132 1.00 95.19 95 PHE A O 1
ATOM 763 N N . LEU A 1 96 ? -19.294 -0.572 20.835 1.00 94.94 96 LEU A N 1
ATOM 764 C CA . LEU A 1 96 ? -18.201 0.038 21.601 1.00 94.94 96 LEU A CA 1
ATOM 765 C C . LEU A 1 96 ? -18.617 0.335 23.045 1.00 94.94 96 LEU A C 1
ATOM 767 O O . LEU A 1 96 ? -17.852 0.060 23.974 1.00 94.94 96 LEU A O 1
ATOM 771 N N . LYS A 1 97 ? -19.822 0.878 23.254 1.00 94.88 97 LYS A N 1
ATOM 772 C CA . LYS A 1 97 ? -20.364 1.138 24.596 1.00 94.88 97 LYS A CA 1
ATOM 773 C C . LYS A 1 97 ? -20.558 -0.153 25.381 1.00 94.88 97 LYS A C 1
ATOM 775 O O . LYS A 1 97 ? -20.132 -0.208 26.534 1.00 94.88 97 LYS A O 1
ATOM 780 N N . GLU A 1 98 ? -21.148 -1.177 24.769 1.00 95.25 98 GLU A N 1
ATOM 781 C CA . GLU A 1 98 ? -21.365 -2.481 25.396 1.00 95.25 98 GLU A CA 1
ATOM 782 C C . GLU A 1 98 ? -20.034 -3.102 25.825 1.00 95.25 98 GLU A C 1
ATOM 784 O O . GLU A 1 98 ? -19.862 -3.484 26.984 1.00 95.25 98 GLU A O 1
ATOM 789 N N . MET A 1 99 ? -19.047 -3.118 24.927 1.00 93.81 99 MET A N 1
ATOM 790 C CA . MET A 1 99 ? -17.715 -3.639 25.217 1.00 93.81 99 MET A CA 1
ATOM 791 C C . MET A 1 99 ? -17.045 -2.869 26.367 1.00 93.81 99 MET A C 1
ATOM 793 O O . MET A 1 99 ? -16.475 -3.473 27.279 1.00 93.81 99 MET A O 1
ATOM 797 N N . LEU A 1 100 ? -17.122 -1.533 26.368 1.00 93.00 100 LEU A N 1
ATOM 798 C CA . LEU A 1 100 ? -16.585 -0.709 27.455 1.00 93.00 100 LEU A CA 1
ATOM 799 C C . LEU A 1 100 ? -17.302 -0.970 28.784 1.00 93.00 100 LEU A C 1
ATOM 801 O O . LEU A 1 100 ? -16.656 -0.996 29.832 1.00 93.00 100 LEU A O 1
ATOM 805 N N . GLN A 1 101 ? -18.617 -1.173 28.759 1.00 90.31 101 GLN A N 1
ATOM 806 C CA . GLN A 1 101 ? -19.404 -1.480 29.948 1.00 90.31 101 GLN A CA 1
ATOM 807 C C . GLN A 1 101 ? -19.066 -2.868 30.496 1.00 90.31 101 GLN A C 1
ATOM 809 O O . GLN A 1 101 ? -18.803 -2.986 31.690 1.00 90.31 101 GLN A O 1
ATOM 814 N N . LYS A 1 102 ? -18.966 -3.884 29.635 1.00 86.31 102 LYS A N 1
ATOM 815 C CA . LYS A 1 102 ? -18.557 -5.247 29.999 1.00 86.31 102 LYS A CA 1
ATOM 816 C C . LYS A 1 102 ? -17.149 -5.293 30.597 1.00 86.31 102 LYS A C 1
ATOM 818 O O . LYS A 1 102 ? -16.913 -5.991 31.577 1.00 86.31 102 LYS A O 1
ATOM 823 N N . ASN A 1 103 ? -16.225 -4.499 30.056 1.00 82.81 103 ASN A N 1
ATOM 824 C CA . ASN A 1 103 ? -14.875 -4.363 30.609 1.00 82.81 103 ASN A CA 1
ATOM 825 C C . ASN A 1 103 ? -14.847 -3.600 31.944 1.00 82.81 103 ASN A C 1
ATOM 827 O O . ASN A 1 103 ? -13.991 -3.850 32.792 1.00 82.81 103 ASN A O 1
ATOM 831 N N . ARG A 1 104 ? -15.777 -2.664 32.167 1.00 80.50 104 ARG A N 1
ATOM 832 C CA . ARG A 1 104 ? -15.918 -1.995 33.468 1.00 80.50 104 ARG A CA 1
ATOM 833 C C . ARG A 1 104 ? -16.491 -2.937 34.516 1.00 80.50 104 ARG A C 1
ATOM 835 O O . ARG A 1 104 ? -15.929 -3.005 35.604 1.00 80.50 104 ARG A O 1
ATOM 842 N N . THR A 1 105 ? -17.559 -3.667 34.208 1.00 71.25 105 THR A N 1
ATOM 843 C CA . THR A 1 105 ? -18.179 -4.603 35.156 1.00 71.25 105 THR A CA 1
ATOM 844 C C . THR A 1 105 ? -17.231 -5.739 35.523 1.00 71.25 105 THR A C 1
ATOM 846 O O . THR A 1 105 ? -17.090 -6.028 36.706 1.00 71.25 105 THR A O 1
ATOM 849 N N . SER A 1 106 ? -16.482 -6.296 34.566 1.00 69.00 106 SER A N 1
ATOM 850 C CA . SER A 1 106 ? -15.446 -7.295 34.865 1.00 69.00 106 SER A CA 1
ATOM 851 C C . SER A 1 106 ? -14.347 -6.741 35.781 1.00 69.00 106 SER A C 1
ATOM 853 O O . SER A 1 106 ? -13.915 -7.424 36.707 1.00 69.00 106 SER A O 1
ATOM 855 N N . SER A 1 107 ? -13.947 -5.475 35.607 1.00 62.72 107 SER A N 1
ATOM 856 C CA . SER A 1 107 ? -12.980 -4.818 36.501 1.00 62.72 107 SER A CA 1
ATOM 857 C C . SER A 1 107 ? -13.519 -4.529 37.909 1.00 62.72 107 SER A C 1
ATOM 859 O O . SER A 1 107 ? -12.732 -4.426 38.847 1.00 62.72 107 SER A O 1
ATOM 861 N N . ILE A 1 108 ? -14.838 -4.368 38.061 1.00 61.47 108 ILE A N 1
ATOM 862 C CA . ILE A 1 108 ? -15.499 -4.156 39.356 1.00 61.47 108 ILE A CA 1
ATOM 863 C C . ILE A 1 108 ? -15.613 -5.494 40.091 1.00 61.47 108 ILE A C 1
ATOM 865 O O . ILE A 1 108 ? -15.183 -5.591 41.234 1.00 61.47 108 ILE A O 1
ATOM 869 N N . ILE A 1 109 ? -16.058 -6.546 39.399 1.00 60.50 109 ILE A N 1
ATOM 870 C CA . ILE A 1 109 ? -16.128 -7.916 39.932 1.00 60.50 109 ILE A CA 1
ATOM 871 C C . ILE A 1 109 ? -14.735 -8.399 40.381 1.00 60.50 109 ILE A C 1
ATOM 873 O O . ILE A 1 109 ? -14.586 -8.966 41.460 1.00 60.50 109 ILE A O 1
ATOM 877 N N . ALA A 1 110 ? -13.684 -8.087 39.614 1.00 58.84 110 ALA A N 1
ATOM 878 C CA . ALA A 1 110 ? -12.299 -8.397 39.981 1.00 58.84 110 ALA A CA 1
ATOM 879 C C . ALA A 1 110 ? -11.775 -7.622 41.212 1.00 58.84 110 ALA A C 1
ATOM 881 O O . ALA A 1 110 ? -10.776 -8.028 41.808 1.00 58.84 110 ALA A O 1
ATOM 882 N N . LYS A 1 111 ? -12.406 -6.500 41.588 1.00 58.28 111 LYS A N 1
ATOM 883 C CA . LYS A 1 111 ? -12.082 -5.742 42.810 1.00 58.28 111 LYS A CA 1
ATOM 884 C C . LYS A 1 111 ? -12.869 -6.240 44.019 1.00 58.28 111 LYS A C 1
ATOM 886 O O . LYS A 1 111 ? -12.310 -6.266 45.109 1.00 58.28 111 LYS A O 1
ATOM 891 N N . ASP A 1 112 ? -14.112 -6.679 43.835 1.00 55.25 112 ASP A N 1
ATOM 892 C CA . ASP A 1 112 ? -14.914 -7.251 44.924 1.00 55.25 112 ASP A CA 1
ATOM 893 C C . ASP A 1 112 ? -14.342 -8.588 45.423 1.00 55.25 112 ASP A C 1
ATOM 895 O O . ASP A 1 112 ? -14.320 -8.832 46.628 1.00 55.25 112 ASP A O 1
ATOM 899 N N . HIS A 1 113 ? -13.748 -9.399 44.539 1.00 52.06 113 HIS A N 1
ATOM 900 C CA . HIS A 1 113 ? -13.008 -10.604 44.942 1.00 52.06 113 HIS A CA 1
ATOM 901 C C . HIS A 1 113 ? -11.744 -10.334 45.783 1.00 52.06 113 HIS A C 1
ATOM 903 O O . HIS A 1 113 ? -11.260 -11.252 46.430 1.00 52.06 113 HIS A O 1
ATOM 909 N N . GLN A 1 114 ? -11.213 -9.104 45.824 1.00 52.66 114 GLN A N 1
ATOM 910 C CA . GLN A 1 114 ? -10.082 -8.754 46.705 1.00 52.66 114 GLN A CA 1
ATOM 911 C C . GLN A 1 114 ? -10.517 -8.328 48.112 1.00 52.66 114 GLN A C 1
ATOM 913 O O . GLN A 1 114 ? -9.688 -8.303 49.019 1.00 52.66 114 GLN A O 1
ATOM 918 N N . ASN A 1 115 ? -11.792 -7.968 48.300 1.00 53.28 115 ASN A N 1
ATOM 919 C CA . ASN A 1 115 ? -12.320 -7.497 49.585 1.00 53.28 115 ASN A CA 1
ATOM 920 C C . ASN A 1 115 ? -12.976 -8.607 50.420 1.00 53.28 115 ASN A C 1
ATOM 922 O O . ASN A 1 115 ? -13.130 -8.439 51.629 1.00 53.28 115 ASN A O 1
ATOM 926 N N . ASN A 1 116 ? -13.337 -9.741 49.813 1.00 49.72 116 ASN A N 1
ATOM 927 C CA . ASN A 1 116 ? -13.803 -10.919 50.543 1.00 49.72 116 ASN A CA 1
ATOM 928 C C . ASN A 1 116 ? -12.587 -11.752 50.962 1.00 49.72 116 ASN A C 1
ATOM 930 O O . ASN A 1 116 ? -11.899 -12.331 50.129 1.00 49.72 116 ASN A O 1
ATOM 934 N N . GLY A 1 117 ? -12.286 -11.725 52.261 1.00 55.91 117 GLY A N 1
ATOM 935 C CA . GLY A 1 117 ? -11.019 -12.155 52.851 1.00 55.91 117 GLY A CA 1
ATOM 936 C C . GLY A 1 117 ? -10.751 -13.660 52.867 1.00 55.91 117 GLY A C 1
ATOM 937 O O . GLY A 1 117 ? -10.638 -14.232 53.947 1.00 55.91 117 GLY A O 1
ATOM 938 N N . PHE A 1 118 ? -10.559 -14.274 51.702 1.00 53.59 118 PHE A N 1
ATOM 939 C CA . PHE A 1 118 ? -9.863 -15.556 51.588 1.00 53.59 118 PHE A CA 1
ATOM 940 C C . PHE A 1 118 ? -8.930 -15.531 50.363 1.00 53.59 118 PHE A C 1
ATOM 942 O O . PHE A 1 118 ? -9.372 -15.319 49.239 1.00 53.59 118 PHE A O 1
ATOM 949 N N . ASP A 1 119 ? -7.625 -15.651 50.630 1.00 56.72 119 ASP A N 1
ATOM 950 C CA . ASP A 1 119 ? -6.499 -15.803 49.694 1.00 56.72 119 ASP A CA 1
ATOM 951 C C . ASP A 1 119 ? -6.432 -14.875 48.465 1.00 56.72 119 ASP A C 1
ATOM 953 O O . ASP A 1 119 ? -6.408 -15.301 47.311 1.00 56.72 119 ASP A O 1
ATOM 957 N N . SER A 1 120 ? -6.260 -13.569 48.701 1.00 55.16 120 SER A N 1
ATOM 958 C CA . SER A 1 120 ? -5.816 -12.651 47.642 1.00 55.16 120 SER A CA 1
ATOM 959 C C . SER A 1 120 ? -4.288 -12.653 47.529 1.00 55.16 120 SER A C 1
ATOM 961 O O . SER A 1 120 ? -3.584 -12.113 48.386 1.00 55.16 120 SER A O 1
ATOM 963 N N . VAL A 1 121 ? -3.762 -13.178 46.418 1.00 59.16 121 VAL A N 1
ATOM 964 C CA . VAL A 1 121 ? -2.357 -12.989 46.016 1.00 59.16 121 VAL A CA 1
ATOM 965 C C . VAL A 1 121 ? -1.983 -11.495 45.993 1.00 59.16 121 VAL A C 1
ATOM 967 O O . VAL A 1 121 ? -2.794 -10.657 45.585 1.00 59.16 121 VAL A O 1
ATOM 970 N N . PRO A 1 122 ? -0.759 -11.120 46.414 1.00 63.62 122 PRO A N 1
ATOM 971 C CA . PRO A 1 122 ? -0.372 -9.721 46.546 1.00 63.62 122 PRO A CA 1
ATOM 972 C C . PRO A 1 122 ? -0.290 -9.039 45.176 1.00 63.62 122 PRO A C 1
ATOM 974 O O . PRO A 1 122 ? 0.601 -9.302 44.365 1.00 63.62 122 PRO A O 1
ATOM 977 N N . ILE A 1 123 ? -1.209 -8.107 44.927 1.00 60.44 123 ILE A N 1
ATOM 978 C CA . ILE A 1 123 ? -1.206 -7.281 43.721 1.00 60.44 123 ILE A CA 1
ATOM 979 C C . ILE A 1 123 ? -0.158 -6.187 43.877 1.00 60.44 123 ILE A C 1
ATOM 981 O O . ILE A 1 123 ? -0.222 -5.340 44.769 1.00 60.44 123 ILE A O 1
ATOM 985 N N . ARG A 1 124 ? 0.822 -6.183 42.971 1.00 64.88 124 ARG A N 1
ATOM 986 C CA . ARG A 1 124 ? 1.871 -5.163 42.925 1.00 64.88 124 ARG A CA 1
ATOM 987 C C . ARG A 1 124 ? 1.262 -3.825 42.500 1.00 64.88 124 ARG A C 1
ATOM 989 O O . ARG A 1 124 ? 1.072 -3.565 41.311 1.00 64.88 124 ARG A O 1
ATOM 996 N N . SER A 1 125 ? 0.957 -2.968 43.469 1.00 57.44 125 SER A N 1
ATOM 997 C CA . SER A 1 125 ? 0.521 -1.599 43.209 1.00 57.44 125 SER A CA 1
ATOM 998 C C . SER A 1 125 ? 1.636 -0.818 42.502 1.00 57.44 125 SER A C 1
ATOM 1000 O O . SER A 1 125 ? 2.824 -0.926 42.820 1.00 57.44 125 SER A O 1
ATOM 1002 N N . LYS A 1 126 ? 1.266 -0.051 41.471 1.00 62.12 126 LYS A N 1
ATOM 1003 C CA . LYS A 1 126 ? 2.205 0.826 40.766 1.00 62.12 126 LYS A CA 1
ATOM 1004 C C . LYS A 1 126 ? 2.530 1.995 41.693 1.00 62.12 126 LYS A C 1
ATOM 1006 O O . LYS A 1 126 ? 1.660 2.820 41.956 1.00 62.12 126 LYS A O 1
ATOM 1011 N N . SER A 1 127 ? 3.766 2.059 42.184 1.00 55.50 127 SER A N 1
ATOM 1012 C CA . SER A 1 127 ? 4.259 3.232 42.907 1.00 55.50 127 SER A CA 1
ATOM 1013 C C . SER A 1 127 ? 4.262 4.428 41.956 1.00 55.50 127 SER A C 1
ATOM 1015 O O . SER A 1 127 ? 4.938 4.412 40.925 1.00 55.50 127 SER A O 1
ATOM 1017 N N . ILE A 1 128 ? 3.454 5.438 42.272 1.00 47.62 128 ILE A N 1
ATOM 1018 C CA . ILE A 1 128 ? 3.464 6.723 41.580 1.00 47.62 128 ILE A CA 1
ATOM 1019 C C . ILE A 1 128 ? 4.804 7.378 41.917 1.00 47.62 128 ILE A C 1
ATOM 1021 O O . ILE A 1 128 ? 5.046 7.758 43.061 1.00 47.62 128 ILE A O 1
ATOM 1025 N N . ILE A 1 129 ? 5.687 7.504 40.927 1.00 53.12 129 ILE A N 1
ATOM 1026 C CA . ILE A 1 129 ? 6.902 8.310 41.054 1.00 53.12 129 ILE A CA 1
ATOM 1027 C C . ILE A 1 129 ? 6.451 9.775 41.059 1.00 53.12 129 ILE A C 1
ATOM 1029 O O . ILE A 1 129 ? 6.249 10.380 40.009 1.00 53.12 129 ILE A O 1
ATOM 1033 N N . SER A 1 130 ? 6.215 10.323 42.252 1.00 41.66 130 SER A N 1
ATOM 1034 C CA . SER A 1 130 ? 6.041 11.760 42.448 1.00 41.66 130 SER A CA 1
ATOM 1035 C C . SER A 1 130 ? 7.418 12.417 42.474 1.00 41.66 130 SER A C 1
ATOM 1037 O O . SER A 1 130 ? 8.214 12.185 43.385 1.00 41.66 130 SER A O 1
ATOM 1039 N N . ASN A 1 131 ? 7.706 13.244 41.470 1.00 49.19 131 ASN A N 1
ATOM 1040 C CA . ASN A 1 131 ? 8.870 14.120 41.472 1.00 49.19 131 ASN A CA 1
ATOM 1041 C C . ASN A 1 131 ? 8.606 15.310 42.407 1.00 49.19 131 ASN A C 1
ATOM 1043 O O . ASN A 1 131 ? 8.270 16.401 41.953 1.00 49.19 131 ASN A O 1
ATOM 1047 N N . SER A 1 132 ? 8.789 15.127 43.713 1.00 41.03 132 SER A N 1
ATOM 1048 C CA . SER A 1 132 ? 9.053 16.251 44.612 1.00 41.03 132 SER A CA 1
ATOM 1049 C C . SER A 1 132 ? 10.066 15.850 45.675 1.00 41.03 132 SER A C 1
ATOM 1051 O O . SER A 1 132 ? 9.816 14.998 46.525 1.00 41.03 132 SER A O 1
ATOM 1053 N N . ILE A 1 133 ? 11.232 16.475 45.590 1.00 46.56 133 ILE A N 1
ATOM 1054 C CA . ILE A 1 133 ? 12.337 16.376 46.535 1.00 46.56 133 ILE A CA 1
ATOM 1055 C C . ILE A 1 133 ? 11.917 17.060 47.841 1.00 46.56 133 ILE A C 1
ATOM 1057 O O . ILE A 1 133 ? 11.762 18.274 47.829 1.00 46.56 133 ILE A O 1
ATOM 1061 N N . THR A 1 134 ? 11.817 16.318 48.948 1.00 43.53 134 THR A N 1
ATOM 1062 C CA . THR A 1 134 ? 12.283 16.739 50.288 1.00 43.53 134 THR A CA 1
ATOM 1063 C C . THR A 1 134 ? 12.446 15.519 51.215 1.00 43.53 134 THR A C 1
ATOM 1065 O O . THR A 1 134 ? 11.625 14.603 51.164 1.00 43.53 134 THR A O 1
ATOM 1068 N N . PRO A 1 135 ? 13.499 15.460 52.059 1.00 42.66 135 PRO A N 1
ATOM 1069 C CA . PRO A 1 135 ? 13.752 14.329 52.944 1.00 42.66 135 PRO A CA 1
ATOM 1070 C C . PRO A 1 135 ? 13.280 14.620 54.375 1.00 42.66 135 PRO A C 1
ATOM 1072 O O . PRO A 1 135 ? 13.741 15.571 55.000 1.00 42.66 135 PRO A O 1
ATOM 1075 N N . THR A 1 136 ? 12.451 13.748 54.949 1.00 37.47 136 THR A N 1
ATOM 1076 C CA . THR A 1 136 ? 12.330 13.616 56.411 1.00 37.47 136 THR A CA 1
ATOM 1077 C C . THR A 1 136 ? 12.271 12.141 56.799 1.00 37.47 136 THR A C 1
ATOM 1079 O O . THR A 1 136 ? 11.229 11.504 56.739 1.00 37.47 136 THR A O 1
ATOM 1082 N N . SER A 1 137 ? 13.448 11.622 57.162 1.00 48.28 137 SER A N 1
ATOM 1083 C CA . SER A 1 137 ? 13.712 10.660 58.242 1.00 48.28 137 SER A CA 1
ATOM 1084 C C . SER A 1 137 ? 12.657 9.577 58.544 1.00 48.28 137 SER A C 1
ATOM 1086 O O . SER A 1 137 ? 11.769 9.783 59.367 1.00 48.28 137 SER A O 1
ATOM 1088 N N . SER A 1 138 ? 12.857 8.362 58.025 1.00 42.88 138 SER A N 1
ATOM 1089 C CA . SER A 1 138 ? 13.186 7.146 58.810 1.00 42.88 138 SER A CA 1
ATOM 1090 C C . SER A 1 138 ? 13.200 5.910 57.889 1.00 42.88 138 SER A C 1
ATOM 1092 O O . SER A 1 138 ? 12.417 5.806 56.955 1.00 42.88 138 SER A O 1
ATOM 1094 N N . ALA A 1 139 ? 14.199 5.046 58.083 1.00 36.38 139 ALA A N 1
ATOM 1095 C CA . ALA A 1 139 ? 14.754 4.086 57.114 1.00 36.38 139 ALA A CA 1
ATOM 1096 C C . ALA A 1 139 ? 13.869 2.834 56.823 1.00 36.38 139 ALA A C 1
ATOM 1098 O O . ALA A 1 139 ? 12.849 2.655 57.483 1.00 36.38 139 ALA A O 1
ATOM 1099 N N . PRO A 1 140 ? 14.241 1.948 55.864 1.00 37.81 140 PRO A N 1
ATOM 1100 C CA . PRO A 1 140 ? 15.393 1.065 56.060 1.00 37.81 140 PRO A CA 1
ATOM 1101 C C . PRO A 1 140 ? 16.393 1.021 54.894 1.00 37.81 140 PRO A C 1
ATOM 1103 O O . PRO A 1 140 ? 16.106 1.294 53.731 1.00 37.81 140 PRO A O 1
ATOM 1106 N N . VAL A 1 141 ? 17.610 0.662 55.282 1.00 46.41 141 VAL A N 1
ATOM 1107 C CA . VAL A 1 141 ? 18.828 0.510 54.490 1.00 46.41 141 VAL A CA 1
ATOM 1108 C C . VAL A 1 141 ? 18.638 -0.523 53.375 1.00 46.41 141 VAL A C 1
ATOM 1110 O O . VAL A 1 141 ? 18.418 -1.700 53.650 1.00 46.41 141 VAL A O 1
ATOM 1113 N N . ILE A 1 142 ? 18.797 -0.103 52.117 1.00 40.44 142 ILE A N 1
ATOM 1114 C CA . ILE A 1 142 ? 19.073 -1.016 51.003 1.00 40.44 142 ILE A CA 1
ATOM 1115 C C . ILE A 1 142 ? 20.528 -0.803 50.608 1.00 40.44 142 ILE A C 1
ATOM 1117 O O . ILE A 1 142 ? 20.913 0.261 50.126 1.00 40.44 142 ILE A O 1
ATOM 1121 N N . ASN A 1 143 ? 21.327 -1.839 50.849 1.00 44.53 143 ASN A N 1
ATOM 1122 C CA . ASN A 1 143 ? 22.727 -1.918 50.466 1.00 44.53 143 ASN A CA 1
ATOM 1123 C C . ASN A 1 143 ? 22.884 -1.592 48.974 1.00 44.53 143 ASN A C 1
ATOM 1125 O O . ASN A 1 143 ? 22.372 -2.288 48.095 1.00 44.53 143 ASN A O 1
ATOM 1129 N N . SER A 1 144 ? 23.604 -0.512 48.699 1.00 47.78 144 SER A N 1
ATOM 1130 C CA . SER A 1 144 ? 23.938 -0.038 47.365 1.00 47.78 144 SER A CA 1
ATOM 1131 C C . SER A 1 144 ? 25.034 -0.914 46.768 1.00 47.78 144 SER A C 1
ATOM 1133 O O . SER A 1 144 ? 26.208 -0.614 46.941 1.00 47.78 144 SER A O 1
ATOM 1135 N N . ASN A 1 145 ? 24.656 -2.006 46.105 1.00 50.91 145 ASN A N 1
ATOM 1136 C CA . ASN A 1 145 ? 25.462 -2.689 45.088 1.00 50.91 145 ASN A CA 1
ATOM 1137 C C . ASN A 1 145 ? 24.555 -3.631 44.288 1.00 50.91 145 ASN A C 1
ATOM 1139 O O . ASN A 1 145 ? 24.507 -4.837 44.515 1.00 50.91 145 ASN A O 1
ATOM 1143 N N . GLY A 1 146 ? 23.793 -3.079 43.348 1.00 40.69 146 GLY A N 1
ATOM 1144 C CA . GLY A 1 146 ? 22.938 -3.884 42.487 1.00 40.69 146 GLY A CA 1
ATOM 1145 C C . GLY A 1 146 ? 22.472 -3.079 41.294 1.00 40.69 146 GLY A C 1
ATOM 1146 O O . GLY A 1 146 ? 21.653 -2.176 41.435 1.00 40.69 146 GLY A O 1
ATOM 1147 N N . LYS A 1 147 ? 23.005 -3.406 40.113 1.00 54.41 147 LYS A N 1
ATOM 1148 C CA . LYS A 1 147 ? 22.480 -2.946 38.823 1.00 54.41 147 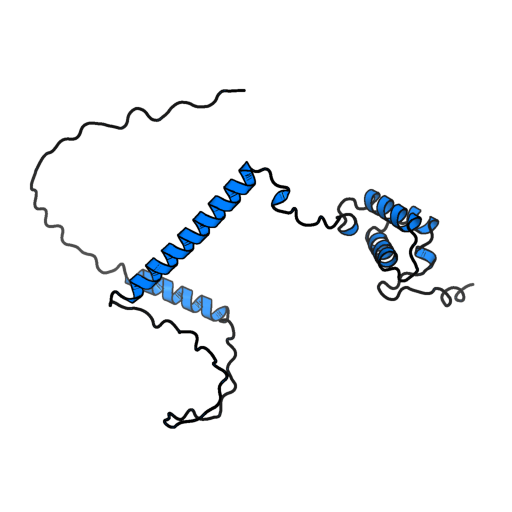LYS A CA 1
ATOM 1149 C C . LYS A 1 147 ? 20.960 -3.115 38.845 1.00 54.41 147 LYS A C 1
ATOM 1151 O O . LYS A 1 147 ? 20.484 -4.188 39.219 1.00 54.41 147 LYS A O 1
ATOM 1156 N N . GLN A 1 148 ? 20.217 -2.078 38.465 1.00 59.88 148 GLN A N 1
ATOM 1157 C CA . GLN A 1 148 ? 18.769 -2.176 38.309 1.00 59.88 148 GLN A CA 1
ATOM 1158 C C . GLN A 1 148 ? 18.484 -3.326 37.338 1.00 59.88 148 GLN A C 1
ATOM 1160 O O . GLN A 1 148 ? 18.800 -3.229 36.152 1.00 59.88 148 GLN A O 1
ATOM 1165 N N . LYS A 1 149 ? 17.988 -4.458 37.850 1.00 61.97 149 LYS A N 1
ATOM 1166 C CA . LYS A 1 149 ? 17.626 -5.594 37.005 1.00 61.97 149 LYS A CA 1
ATOM 1167 C C . LYS A 1 149 ? 16.452 -5.131 36.151 1.00 61.97 149 LYS A C 1
ATOM 1169 O O . LYS A 1 149 ? 15.369 -4.879 36.676 1.00 61.97 149 LYS A O 1
ATOM 1174 N N . GLN A 1 150 ? 16.690 -4.967 34.853 1.00 61.84 150 GLN A N 1
ATOM 1175 C CA . GLN A 1 150 ? 15.614 -4.804 33.887 1.00 61.84 150 GLN A CA 1
ATOM 1176 C C . GLN A 1 150 ? 14.693 -6.022 33.986 1.00 61.84 150 GLN A C 1
ATOM 1178 O O . GLN A 1 150 ? 15.150 -7.132 34.271 1.00 61.84 150 GLN A O 1
ATOM 1183 N N . ILE A 1 151 ? 13.395 -5.805 33.780 1.00 65.19 151 ILE A N 1
ATOM 1184 C CA . ILE A 1 151 ? 12.418 -6.889 33.695 1.00 65.19 151 ILE A CA 1
ATOM 1185 C C . ILE A 1 151 ? 12.706 -7.613 32.379 1.00 65.19 151 ILE A C 1
ATOM 1187 O O . ILE A 1 151 ? 12.233 -7.209 31.320 1.00 65.19 151 ILE A O 1
ATOM 1191 N N . VAL A 1 152 ? 13.561 -8.630 32.440 1.00 77.62 152 VAL A N 1
ATOM 1192 C CA . VAL A 1 152 ? 13.803 -9.527 31.314 1.00 77.62 152 VAL A CA 1
ATOM 1193 C C . VAL A 1 152 ? 12.601 -10.469 31.245 1.00 77.62 152 VAL A C 1
ATOM 1195 O O . VAL A 1 152 ? 12.239 -11.043 32.278 1.00 77.62 152 VAL A O 1
ATOM 1198 N N . PRO A 1 153 ? 11.938 -10.599 30.083 1.00 78.50 153 PRO A N 1
ATOM 1199 C CA . PRO A 1 153 ? 10.865 -11.567 29.929 1.00 78.50 153 PRO A CA 1
ATOM 1200 C C . PRO A 1 153 ? 11.387 -12.971 30.238 1.00 78.50 153 PRO A C 1
ATOM 1202 O O . PRO A 1 153 ? 12.552 -13.290 29.998 1.00 78.50 153 PRO A O 1
ATOM 1205 N N . ARG A 1 154 ? 10.509 -13.797 30.800 1.00 80.06 154 ARG A N 1
ATOM 1206 C CA . ARG A 1 154 ? 10.833 -15.155 31.227 1.00 80.06 154 ARG A CA 1
ATOM 1207 C C . ARG A 1 154 ? 11.377 -15.978 30.053 1.00 80.06 154 ARG A C 1
ATOM 1209 O O . ARG A 1 154 ? 10.825 -15.901 28.955 1.00 80.06 154 ARG A O 1
ATOM 1216 N N . SER A 1 155 ? 12.455 -16.732 30.270 1.00 83.94 155 SER A N 1
ATOM 1217 C CA . SER A 1 155 ? 13.062 -17.547 29.209 1.00 83.94 155 SER A CA 1
ATOM 1218 C C . SER A 1 155 ? 12.154 -18.729 28.825 1.00 83.94 155 SER A C 1
ATOM 1220 O O . SER A 1 155 ? 11.393 -19.219 29.657 1.00 83.94 155 SER A O 1
ATOM 1222 N N . TYR A 1 156 ? 12.200 -19.188 27.567 1.00 81.25 156 TYR A N 1
ATOM 1223 C CA . TYR A 1 156 ? 11.360 -20.299 27.075 1.00 81.25 156 TYR A CA 1
ATOM 1224 C C . TYR A 1 156 ? 11.518 -21.586 27.909 1.00 81.25 156 TYR A C 1
ATOM 1226 O O . TYR A 1 156 ? 10.534 -22.274 28.166 1.00 81.25 156 TYR A O 1
ATOM 1234 N N . ASP A 1 157 ? 12.720 -21.858 28.423 1.00 83.88 157 ASP A N 1
ATOM 1235 C CA . ASP A 1 157 ? 13.000 -23.025 29.274 1.00 83.88 157 ASP A CA 1
ATOM 1236 C C . ASP A 1 157 ? 12.252 -22.986 30.616 1.00 83.88 157 ASP A C 1
ATOM 1238 O O . ASP A 1 157 ? 11.975 -24.016 31.229 1.00 83.88 157 ASP A O 1
ATOM 1242 N N . GLU A 1 158 ? 11.917 -21.791 31.101 1.00 83.94 158 GLU A N 1
ATOM 1243 C CA . GLU A 1 158 ? 11.138 -21.625 32.326 1.00 83.94 158 GLU A CA 1
ATOM 1244 C C . GLU A 1 158 ? 9.647 -21.888 32.112 1.00 83.94 158 GLU A C 1
ATOM 1246 O O . GLU A 1 158 ? 8.969 -22.275 33.063 1.00 83.94 158 GLU A O 1
ATOM 1251 N N . TRP A 1 159 ? 9.140 -21.729 30.886 1.00 86.56 159 TRP A N 1
ATOM 1252 C CA . TRP A 1 159 ? 7.760 -22.083 30.551 1.00 86.56 159 TRP A CA 1
ATOM 1253 C C . TRP A 1 159 ? 7.535 -23.595 30.613 1.00 86.56 159 TRP A C 1
ATOM 1255 O O . TRP A 1 159 ? 6.536 -24.028 31.176 1.00 86.56 159 TRP A O 1
ATOM 1265 N N . GLY A 1 160 ? 8.499 -24.404 30.157 1.00 85.69 160 GLY A N 1
ATOM 1266 C CA . GLY A 1 160 ? 8.405 -25.869 30.250 1.00 85.69 160 GLY A CA 1
ATOM 1267 C C . GLY A 1 160 ? 8.362 -26.400 31.690 1.00 85.69 160 GLY A C 1
ATOM 1268 O O . GLY A 1 160 ? 7.750 -27.429 31.956 1.00 85.69 160 GLY A O 1
ATOM 1269 N N . LYS A 1 161 ? 8.965 -25.680 32.647 1.00 87.75 161 LYS A N 1
ATOM 1270 C CA . LYS A 1 161 ? 8.907 -26.031 34.079 1.00 87.75 161 LYS A CA 1
ATOM 1271 C C . LYS A 1 161 ? 7.551 -25.709 34.703 1.00 87.75 161 LYS A C 1
ATOM 1273 O O . LYS A 1 161 ? 7.096 -26.450 35.567 1.00 87.75 161 LYS A O 1
ATOM 1278 N N . LEU A 1 162 ? 6.925 -24.606 34.283 1.00 84.06 162 LEU A N 1
ATOM 1279 C CA . LEU A 1 162 ? 5.576 -24.249 34.732 1.00 84.06 162 LEU A CA 1
ATOM 1280 C C . LEU A 1 162 ? 4.543 -25.261 34.243 1.00 84.06 162 LEU A C 1
ATOM 1282 O O . LEU A 1 162 ? 3.658 -25.616 35.007 1.00 84.06 162 LEU A O 1
ATOM 1286 N N . ASP A 1 163 ? 4.690 -25.743 33.011 1.00 83.44 163 ASP A N 1
ATOM 1287 C CA . ASP A 1 163 ? 3.790 -26.740 32.426 1.00 83.44 163 ASP A CA 1
ATOM 1288 C C . ASP A 1 163 ? 3.834 -28.065 33.208 1.00 83.44 163 ASP A C 1
ATOM 1290 O O . ASP A 1 163 ? 2.804 -28.619 33.589 1.00 83.44 163 ASP A O 1
ATOM 1294 N N . GLN A 1 164 ? 5.041 -28.512 33.577 1.00 81.56 164 GLN A N 1
ATOM 1295 C CA . GLN A 1 164 ? 5.229 -29.684 34.440 1.00 81.56 164 GLN A CA 1
ATOM 1296 C C . GLN A 1 164 ? 4.616 -29.493 35.832 1.00 81.56 164 GLN A C 1
ATOM 1298 O O . GLN A 1 164 ? 3.960 -30.400 36.338 1.00 81.56 164 GLN A O 1
ATOM 1303 N N . GLN A 1 165 ? 4.801 -28.322 36.447 1.00 81.75 165 GLN A N 1
ATOM 1304 C CA . GLN A 1 165 ? 4.210 -28.028 37.753 1.00 81.75 165 GLN A CA 1
ATOM 1305 C C . GLN A 1 165 ? 2.677 -28.029 37.684 1.00 81.75 165 GLN A C 1
ATOM 1307 O O . GLN A 1 165 ? 2.038 -28.707 38.478 1.00 81.75 165 GLN A O 1
ATOM 1312 N N . LEU A 1 166 ? 2.100 -27.354 36.687 1.00 82.31 166 LEU A N 1
ATOM 1313 C CA . LEU A 1 166 ? 0.653 -27.270 36.496 1.00 82.31 166 LEU A CA 1
ATOM 1314 C C . LEU A 1 166 ? 0.028 -28.655 36.280 1.00 82.31 166 LEU A C 1
ATOM 1316 O O . LEU A 1 166 ? -1.006 -28.965 36.860 1.00 82.31 166 LEU A O 1
ATOM 1320 N N . SER A 1 167 ? 0.682 -29.510 35.485 1.00 78.88 167 SER A N 1
ATOM 1321 C CA . SER A 1 167 ? 0.227 -30.889 35.272 1.00 78.88 167 SER A CA 1
ATOM 1322 C C . SER A 1 167 ? 0.237 -31.725 36.555 1.00 78.88 167 SER A C 1
ATOM 1324 O O . SER A 1 167 ? -0.643 -32.559 36.752 1.00 78.88 167 SER A O 1
ATOM 1326 N N . LYS A 1 168 ? 1.205 -31.476 37.444 1.00 82.19 168 LYS A N 1
ATOM 1327 C CA . LYS A 1 168 ? 1.322 -32.170 38.725 1.00 82.19 168 LYS A CA 1
ATOM 1328 C C . LYS A 1 168 ? 0.257 -31.709 39.716 1.00 82.19 168 LYS A C 1
ATOM 1330 O O . LYS A 1 168 ? -0.340 -32.550 40.381 1.00 82.19 168 LYS A O 1
ATOM 1335 N N . ASP A 1 169 ? -0.002 -30.409 39.772 1.00 77.56 169 ASP A N 1
ATOM 1336 C CA . ASP A 1 169 ? -1.024 -29.836 40.648 1.00 77.56 169 ASP A CA 1
ATOM 1337 C C . ASP A 1 169 ? -2.421 -30.352 40.243 1.00 77.56 169 ASP A C 1
ATOM 1339 O O . ASP A 1 169 ? -3.137 -30.888 41.078 1.00 77.56 169 ASP A O 1
ATOM 1343 N N . LEU A 1 170 ? -2.739 -30.375 38.940 1.00 72.88 170 LEU A N 1
ATOM 1344 C CA . LEU A 1 170 ? -3.997 -30.947 38.425 1.00 72.88 170 LEU A CA 1
ATOM 1345 C C . LEU A 1 170 ? -4.149 -32.455 38.679 1.00 72.88 170 LEU A C 1
ATOM 1347 O O . LEU A 1 170 ? -5.267 -32.954 38.773 1.00 72.88 170 LEU A O 1
ATOM 1351 N N . SER A 1 171 ? -3.044 -33.202 38.752 1.00 69.31 171 SER A N 1
ATOM 1352 C CA . SER A 1 171 ? -3.095 -34.631 39.086 1.00 69.31 171 SER A CA 1
ATOM 1353 C C . SER A 1 171 ? -3.307 -34.893 40.578 1.00 69.31 171 SER A C 1
ATOM 1355 O O . SER A 1 171 ? -3.840 -35.938 40.923 1.00 69.31 171 SER A O 1
ATOM 1357 N N . SER A 1 172 ? -2.913 -33.956 41.445 1.00 61.59 172 SER A N 1
ATOM 1358 C CA . SER A 1 172 ? -3.002 -34.110 42.901 1.00 61.59 172 SER A CA 1
ATOM 1359 C C . SER A 1 172 ? -4.405 -33.846 43.451 1.00 61.59 172 SER A C 1
ATOM 1361 O O . SER A 1 172 ? -4.703 -34.313 44.542 1.00 61.59 172 SER A O 1
ATOM 1363 N N . ASP A 1 173 ? -5.255 -33.133 42.709 1.00 59.44 173 ASP A N 1
ATOM 1364 C CA . ASP A 1 173 ? -6.613 -32.765 43.137 1.00 59.44 173 ASP A CA 1
ATOM 1365 C C . ASP A 1 173 ? -7.674 -33.854 42.840 1.00 59.44 173 ASP A C 1
ATOM 1367 O O . ASP A 1 173 ? -8.857 -33.620 43.053 1.00 59.44 173 ASP A O 1
ATOM 1371 N N . ASN A 1 174 ? -7.289 -35.035 42.329 1.00 56.28 174 ASN A N 1
ATOM 1372 C CA . ASN A 1 174 ? -8.223 -36.120 41.966 1.00 56.28 174 ASN A CA 1
ATOM 1373 C C . ASN A 1 174 ? -8.172 -37.352 42.902 1.00 56.28 174 ASN A C 1
ATOM 1375 O O . ASN A 1 174 ? -8.736 -38.383 42.544 1.00 56.28 174 ASN A O 1
ATOM 1379 N N . GLU A 1 175 ? -7.483 -37.299 44.050 1.00 56.12 175 GLU A N 1
ATOM 1380 C CA . GLU A 1 175 ? -7.330 -38.472 44.943 1.00 56.12 175 GLU A CA 1
ATOM 1381 C C . GLU A 1 175 ? -8.187 -38.454 46.224 1.00 56.12 175 GLU A C 1
ATOM 1383 O O . GLU A 1 175 ? -8.147 -39.432 46.962 1.00 56.12 175 GLU A O 1
ATOM 1388 N N . ASP A 1 176 ? -9.032 -37.443 46.458 1.00 51.69 176 ASP A N 1
ATOM 1389 C CA . ASP A 1 176 ? -9.848 -37.356 47.681 1.00 51.69 176 ASP A CA 1
ATOM 1390 C C . ASP A 1 176 ? -11.344 -37.146 47.373 1.00 51.69 176 ASP A C 1
ATOM 1392 O O . ASP A 1 176 ? -11.873 -36.079 47.646 1.00 51.69 176 ASP A O 1
ATOM 1396 N N . ASP A 1 177 ? -12.029 -38.149 46.811 1.00 48.19 177 ASP A N 1
ATOM 1397 C CA . ASP A 1 177 ? -13.504 -38.236 46.817 1.00 48.19 177 ASP A CA 1
ATOM 1398 C C . ASP A 1 177 ? -13.950 -39.722 46.744 1.00 48.19 177 ASP A C 1
ATOM 1400 O O . ASP A 1 177 ? -14.567 -40.170 45.778 1.00 48.19 177 ASP A O 1
ATOM 1404 N N . GLU A 1 178 ? -13.620 -40.525 47.767 1.00 51.41 178 GLU A N 1
ATOM 1405 C CA . GLU A 1 178 ? -14.468 -41.672 48.146 1.00 51.41 178 GLU A CA 1
ATOM 1406 C C . GLU A 1 178 ? -15.524 -41.139 49.125 1.00 51.41 178 GLU A C 1
ATOM 1408 O O . GLU A 1 178 ? -15.265 -40.975 50.318 1.00 51.41 178 GLU A O 1
ATOM 1413 N N . VAL A 1 179 ? -16.697 -40.790 48.594 1.00 50.59 179 VAL A N 1
ATOM 1414 C CA . VAL A 1 179 ? -17.890 -40.456 49.380 1.00 50.59 179 VAL A CA 1
ATOM 1415 C C . VAL A 1 179 ? -18.711 -41.735 49.525 1.00 50.59 179 VAL A C 1
ATOM 1417 O O . VAL A 1 179 ? -19.104 -42.333 48.525 1.00 50.59 179 VAL A O 1
ATOM 1420 N N . ASP A 1 180 ? -18.923 -42.161 50.770 1.00 44.53 180 ASP A N 1
ATOM 1421 C CA . ASP A 1 180 ? -19.857 -43.224 51.140 1.00 44.53 180 ASP A CA 1
ATOM 1422 C C . ASP A 1 180 ? -21.293 -42.790 50.778 1.00 44.53 180 ASP A C 1
ATOM 1424 O O . ASP A 1 180 ? -21.830 -41.842 51.356 1.00 44.53 180 ASP A O 1
ATOM 1428 N N . ASP A 1 181 ? -21.902 -43.471 49.804 1.00 42.31 181 ASP A N 1
ATOM 1429 C CA . ASP A 1 181 ? -23.319 -43.333 49.454 1.00 42.31 181 ASP A CA 1
ATOM 1430 C C . ASP A 1 181 ? -24.180 -44.067 50.503 1.00 42.31 181 ASP A C 1
ATOM 1432 O O . ASP A 1 181 ? -24.420 -45.272 50.394 1.00 42.31 181 ASP A O 1
ATOM 1436 N N . ASP A 1 182 ? -24.655 -43.343 51.520 1.00 46.44 182 ASP A N 1
ATOM 1437 C CA . ASP A 1 182 ? -25.807 -43.763 52.327 1.00 46.44 182 ASP A CA 1
ATOM 1438 C C . ASP A 1 182 ? -27.101 -43.304 51.617 1.00 46.44 182 ASP A C 1
ATOM 1440 O O . ASP A 1 182 ? -27.422 -42.114 51.559 1.00 46.44 182 ASP A O 1
ATOM 1444 N N . GLU A 1 183 ? -27.826 -44.268 51.039 1.00 48.25 183 GLU A N 1
ATOM 1445 C CA . GLU A 1 183 ? -29.172 -44.110 50.473 1.00 48.25 183 GLU A CA 1
ATOM 1446 C C . GLU A 1 183 ? -30.202 -43.886 51.597 1.00 48.25 183 GLU A C 1
ATOM 1448 O O . GLU A 1 183 ? -30.589 -44.835 52.278 1.00 48.25 183 GLU A O 1
ATOM 1453 N N . ASP A 1 184 ? -30.695 -42.655 51.755 1.00 45.97 184 ASP A N 1
ATOM 1454 C CA . ASP A 1 184 ? -31.963 -42.382 52.442 1.00 45.97 184 ASP A CA 1
ATOM 1455 C C . ASP A 1 184 ? -32.986 -41.853 51.422 1.00 45.97 184 ASP A C 1
ATOM 1457 O O . ASP A 1 184 ? -32.950 -40.698 50.987 1.00 45.97 184 ASP A O 1
ATOM 1461 N N . ASP A 1 185 ? -33.898 -42.746 51.035 1.00 51.03 185 ASP A N 1
ATOM 1462 C CA . ASP A 1 185 ? -35.108 -42.468 50.267 1.00 51.03 185 ASP A CA 1
ATOM 1463 C C . ASP A 1 185 ? -36.100 -41.640 51.104 1.00 51.03 185 ASP A C 1
ATOM 1465 O O . ASP A 1 185 ? -36.665 -42.147 52.074 1.00 51.03 185 ASP A O 1
ATOM 1469 N N . GLU A 1 186 ? -36.420 -40.415 50.676 1.00 53.78 186 GLU A N 1
ATOM 1470 C CA . GLU A 1 186 ? -37.733 -39.822 50.957 1.00 53.78 186 GLU A CA 1
ATOM 1471 C C . GLU A 1 186 ? -38.325 -39.160 49.704 1.00 53.78 186 GLU A C 1
ATOM 1473 O O . GLU A 1 186 ? -37.815 -38.181 49.152 1.00 53.78 186 GLU A O 1
ATOM 1478 N N . ASP A 1 187 ? -39.444 -39.750 49.281 1.00 49.00 187 ASP A N 1
ATOM 1479 C CA . ASP A 1 187 ? -40.436 -39.229 48.352 1.00 49.00 187 ASP A CA 1
ATOM 1480 C C . ASP A 1 187 ? -40.866 -37.799 48.720 1.00 49.00 187 ASP A C 1
ATOM 1482 O O . ASP A 1 187 ? -41.285 -37.556 49.849 1.00 49.00 187 ASP A O 1
ATOM 1486 N N . ASP A 1 188 ? -40.951 -36.894 47.736 1.00 50.72 188 ASP A N 1
ATOM 1487 C CA . ASP A 1 188 ? -42.241 -36.231 47.534 1.00 50.72 188 ASP A CA 1
ATOM 1488 C C . ASP A 1 188 ? -42.431 -35.577 46.159 1.00 50.72 188 ASP A C 1
ATOM 1490 O O . ASP A 1 188 ? -41.570 -34.923 45.568 1.00 50.72 188 ASP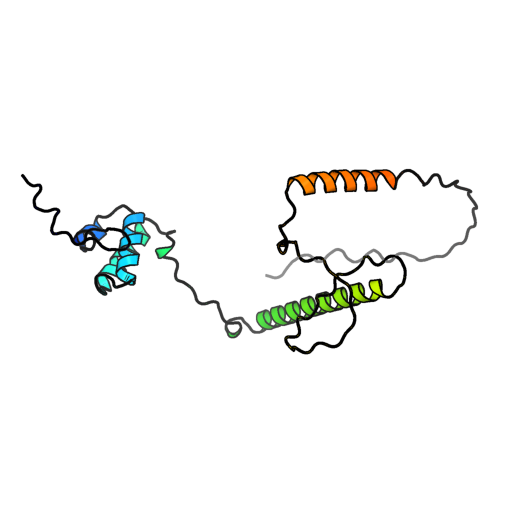 A O 1
ATOM 1494 N N . ASN A 1 189 ? -43.649 -35.774 45.673 1.00 47.94 189 ASN A N 1
ATOM 1495 C CA . ASN A 1 189 ? -44.170 -35.419 44.366 1.00 47.94 189 ASN A CA 1
ATOM 1496 C C . ASN A 1 189 ? -44.428 -33.909 44.228 1.00 47.94 189 ASN A C 1
ATOM 1498 O O . ASN A 1 189 ? -45.070 -33.322 45.096 1.00 47.94 189 ASN A O 1
ATOM 1502 N N . ASN A 1 190 ? -44.086 -33.304 43.079 1.00 43.03 190 ASN A N 1
ATOM 1503 C CA . ASN A 1 190 ? -44.967 -32.311 42.436 1.00 43.03 190 ASN A CA 1
ATOM 1504 C C . ASN A 1 190 ? -44.513 -31.895 41.021 1.00 43.03 190 ASN A C 1
ATOM 1506 O O . ASN A 1 190 ? -43.620 -31.069 40.839 1.00 43.03 190 ASN A O 1
ATOM 1510 N N . ASP A 1 191 ? -45.204 -32.449 40.026 1.00 49.34 191 ASP A N 1
ATOM 1511 C CA . ASP A 1 191 ? -46.089 -31.681 39.142 1.00 49.34 191 ASP A CA 1
ATOM 1512 C C . ASP A 1 191 ? -45.500 -30.414 38.489 1.00 49.34 191 ASP A C 1
ATOM 1514 O O . ASP A 1 191 ? -45.498 -29.347 39.107 1.00 49.34 191 ASP A O 1
ATOM 1518 N N . LYS A 1 192 ? -45.061 -30.522 37.219 1.00 47.03 192 LYS A N 1
ATOM 1519 C CA . LYS A 1 192 ? -45.272 -29.507 36.161 1.00 47.03 192 LYS A CA 1
ATOM 1520 C C . LYS A 1 192 ? -45.183 -30.128 34.766 1.00 47.03 192 LYS A C 1
ATOM 1522 O O . LYS A 1 192 ? -44.099 -30.397 34.251 1.00 47.03 192 LYS A O 1
ATOM 1527 N N . ASP A 1 193 ? -46.349 -30.233 34.149 1.00 53.66 193 ASP A N 1
ATOM 1528 C CA . ASP A 1 193 ? -46.558 -30.503 32.735 1.00 53.66 193 ASP A CA 1
ATOM 1529 C C . ASP A 1 193 ? -45.793 -29.535 31.803 1.00 53.66 193 ASP A C 1
ATOM 1531 O O . ASP A 1 193 ? -45.878 -28.306 31.887 1.00 53.66 193 ASP A O 1
ATOM 1535 N N . GLU A 1 194 ? -45.035 -30.151 30.898 1.00 49.47 194 GLU A N 1
ATOM 1536 C CA . GLU A 1 194 ? -44.896 -29.871 29.465 1.00 49.47 194 GLU A CA 1
ATOM 1537 C C . GLU A 1 194 ? -45.082 -28.419 28.966 1.00 49.47 194 GLU A C 1
ATOM 1539 O O . GLU A 1 194 ? -46.157 -27.981 28.552 1.00 49.47 194 GLU A O 1
ATOM 1544 N N . LYS A 1 195 ? -43.964 -27.696 28.821 1.00 51.16 195 LYS A N 1
ATOM 1545 C CA . LYS A 1 195 ? -43.832 -26.589 27.855 1.00 51.16 195 LYS A CA 1
ATOM 1546 C C . LYS A 1 195 ? -42.573 -26.738 27.009 1.00 51.16 195 LYS A C 1
ATOM 1548 O O . LYS A 1 195 ? -41.640 -25.956 27.149 1.00 51.16 195 LYS A O 1
ATOM 1553 N N . THR A 1 196 ? -42.559 -27.691 26.083 1.00 53.31 196 THR A N 1
ATOM 1554 C CA . THR A 1 196 ? -41.546 -27.747 25.011 1.00 53.31 196 THR A CA 1
ATOM 1555 C C . THR A 1 196 ? -42.115 -28.351 23.726 1.00 53.31 196 THR A C 1
ATOM 1557 O O . THR A 1 196 ? -41.587 -29.310 23.178 1.00 53.31 196 THR A O 1
ATOM 1560 N N . SER A 1 197 ? -43.190 -27.778 23.182 1.00 48.94 197 SER A N 1
ATOM 1561 C CA . SER A 1 197 ? -43.580 -28.104 21.805 1.00 48.94 197 SER A CA 1
ATOM 1562 C C . SER A 1 197 ? -44.257 -26.929 21.115 1.00 48.94 197 SER A C 1
ATOM 1564 O O . SER A 1 197 ? -45.470 -26.889 20.969 1.00 48.94 197 SER A O 1
ATOM 1566 N N . SER A 1 198 ? -43.461 -25.917 20.758 1.00 49.78 198 SER A N 1
ATOM 1567 C CA . SER A 1 198 ? -43.738 -25.007 19.633 1.00 49.78 198 SER A CA 1
ATOM 1568 C C . SER A 1 198 ? -42.617 -23.971 19.511 1.00 49.78 198 SER A C 1
ATOM 1570 O O . SER A 1 198 ? -42.839 -22.790 19.757 1.00 49.78 198 SER A O 1
ATOM 1572 N N . PHE A 1 199 ? -41.399 -24.383 19.155 1.00 41.78 199 PHE A N 1
ATOM 1573 C CA . PHE A 1 199 ? -40.379 -23.419 18.713 1.00 41.78 199 PHE A CA 1
ATOM 1574 C C . PHE A 1 199 ? -39.375 -24.014 17.720 1.00 41.78 199 PHE A C 1
ATOM 1576 O O . PHE A 1 199 ? -38.187 -23.732 17.783 1.00 41.78 199 PHE A O 1
ATOM 1583 N N . ILE A 1 200 ? -39.842 -24.827 16.767 1.00 48.69 200 ILE A N 1
ATOM 1584 C CA . ILE A 1 200 ? -39.070 -25.126 15.552 1.00 48.69 200 ILE A CA 1
ATOM 1585 C C . ILE A 1 200 ? -40.027 -25.188 14.363 1.00 48.69 200 ILE A C 1
ATOM 1587 O O . ILE A 1 200 ? -40.610 -26.231 14.090 1.00 48.69 200 ILE A O 1
ATOM 1591 N N . ASN A 1 201 ? -40.209 -24.050 13.692 1.00 44.44 201 ASN A N 1
ATOM 1592 C CA . ASN A 1 201 ? -40.291 -23.908 12.231 1.00 44.44 201 ASN A CA 1
ATOM 1593 C C . ASN A 1 201 ? -40.905 -22.554 11.897 1.00 44.44 201 ASN A C 1
ATOM 1595 O O . ASN A 1 201 ? -42.114 -22.437 12.030 1.00 44.44 201 ASN A O 1
ATOM 1599 N N . ILE A 1 202 ? -40.105 -21.603 11.400 1.00 48.00 202 ILE A N 1
ATOM 1600 C CA . ILE A 1 202 ? -40.352 -20.935 10.110 1.00 48.00 202 ILE A CA 1
ATOM 1601 C C . ILE A 1 202 ? -38.977 -20.558 9.536 1.00 48.00 202 ILE A C 1
ATOM 1603 O O . ILE A 1 202 ? -38.363 -19.568 9.925 1.00 48.00 202 ILE A O 1
ATOM 1607 N N . TYR A 1 203 ? -38.485 -21.404 8.630 1.00 45.41 203 TYR A N 1
ATOM 1608 C CA . TYR A 1 203 ? -37.446 -21.064 7.661 1.00 45.41 203 TYR A CA 1
ATOM 1609 C C . TYR A 1 203 ? -38.001 -20.054 6.642 1.00 45.41 203 TYR A C 1
ATOM 1611 O O . TYR A 1 203 ? -39.171 -20.120 6.273 1.00 45.41 203 TYR A O 1
ATOM 1619 N N . CYS A 1 204 ? -37.109 -19.183 6.171 1.00 47.75 204 CYS A N 1
ATOM 1620 C CA . CYS A 1 204 ? -36.982 -18.704 4.793 1.00 47.75 204 CYS A CA 1
ATOM 1621 C C . CYS A 1 204 ? -38.251 -18.589 3.932 1.00 47.75 204 CYS A C 1
ATOM 1623 O O . CYS A 1 204 ? -38.739 -19.583 3.402 1.00 47.75 204 CYS A O 1
ATOM 1625 N N . ASN A 1 205 ? -38.650 -17.350 3.638 1.00 39.56 205 ASN A N 1
ATOM 1626 C CA . ASN A 1 205 ? -38.880 -16.879 2.266 1.00 39.56 205 ASN A CA 1
ATOM 1627 C C . ASN A 1 205 ? -39.234 -15.390 2.275 1.00 39.56 205 ASN A C 1
ATOM 1629 O O . ASN A 1 205 ? -40.126 -14.999 3.018 1.00 39.56 205 ASN A O 1
ATOM 1633 N N . LEU A 1 206 ? -38.532 -14.610 1.449 1.00 44.25 206 LEU A N 1
ATOM 1634 C CA . LEU A 1 206 ? -38.939 -13.396 0.713 1.00 44.25 206 LEU A CA 1
ATOM 1635 C C . LEU A 1 206 ? -37.617 -12.727 0.277 1.00 44.25 206 LEU A C 1
ATOM 1637 O O . LEU A 1 206 ? -36.911 -12.172 1.112 1.00 44.25 206 LEU A O 1
ATOM 1641 N N . ASN A 1 207 ? -37.073 -13.100 -0.884 1.00 43.78 207 ASN A N 1
ATOM 1642 C CA . ASN A 1 207 ? -37.387 -12.584 -2.227 1.00 43.78 207 ASN A CA 1
ATOM 1643 C C . ASN A 1 207 ? -36.888 -11.152 -2.428 1.00 43.78 207 ASN A C 1
ATOM 1645 O O . ASN A 1 207 ? -37.519 -10.234 -1.864 1.00 43.78 207 ASN A O 1
#

pLDDT: mean 71.22, std 19.4, range [36.38, 95.25]

Foldseek 3Di:
DDPDPPPPFDADDPPRHTPVCLDPVNLVPDQDLVVLLVSLVVQVVQRVHHDPVSNVSSLVSNCVRPVPDPSVDDPDDPDDLVPDDPVVSVVVVVVVVVVVVVVVVVVVVVVVVVVPPDDDDDDDDDPDPDPDDDDDDDDDDDDPDDDPDDPDPDDPVVVVVVVVVVVVVVVVVPPPDPDDDDDDDDDDDDDDDDDDPDDDDDDDDDD

Sequence (207 aa):
MDDATAALAGNTKKYNIPLSHFEHKYIQNCTDGKELERIYKELISGEIGSFPALEQLTLDRIQDIKPNSQTLRKDKVPLDKSALPNDERQQLDDFLKEMLQKNRTSSIIAKDHQNNGFDSVPIRSKSIISNSITPTSSAPVINSNGKQKQIVPRSYDEWGKLDQQLSKDLSSDNEDDEVDDDEDDEDDNNDKDEKTSSFINIYCNLN

Radius of gyration: 36.59 Å; chains: 1; bounding box: 83×61×87 Å